Protein AF-A0A0F9SBA5-F1 (afdb_monomer)

Mean predicted aligned error: 17.55 Å

Structure (mmCIF, N/CA/C/O backbone):
data_AF-A0A0F9SBA5-F1
#
_entry.id   AF-A0A0F9SBA5-F1
#
loop_
_atom_site.group_PDB
_atom_site.id
_atom_site.type_symbol
_atom_site.label_atom_id
_atom_site.label_alt_id
_atom_site.label_comp_id
_atom_site.label_asym_id
_atom_site.label_entity_id
_atom_site.l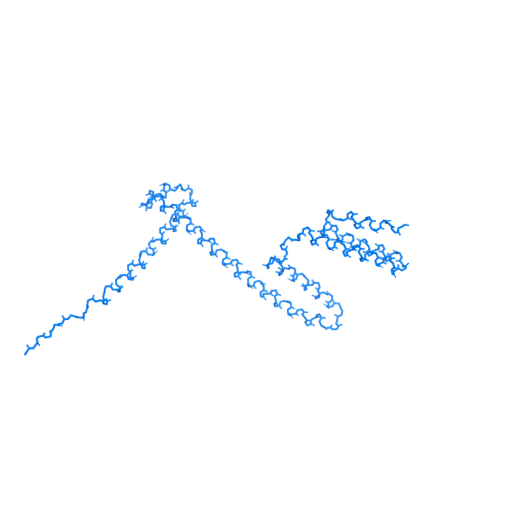abel_seq_id
_atom_site.pdbx_PDB_ins_code
_atom_site.Cartn_x
_atom_site.Cartn_y
_atom_site.Cartn_z
_atom_site.occupancy
_atom_site.B_iso_or_equiv
_atom_site.auth_seq_id
_atom_site.auth_comp_id
_atom_site.auth_asym_id
_atom_site.auth_atom_id
_atom_site.pdbx_PDB_model_num
ATOM 1 N N . MET A 1 1 ? -24.073 -20.685 -77.644 1.00 42.47 1 MET A N 1
ATOM 2 C CA . MET A 1 1 ? -23.053 -21.481 -76.917 1.00 42.47 1 MET A CA 1
ATOM 3 C C . MET A 1 1 ? -22.114 -20.552 -76.136 1.00 42.47 1 MET A C 1
ATOM 5 O O . MET A 1 1 ? -21.242 -19.968 -76.769 1.00 42.47 1 MET A O 1
ATOM 9 N N . PRO A 1 2 ? -22.245 -20.365 -74.806 1.00 49.19 2 PRO A N 1
ATOM 10 C CA . PRO A 1 2 ? -21.256 -19.617 -74.027 1.00 49.19 2 PRO A CA 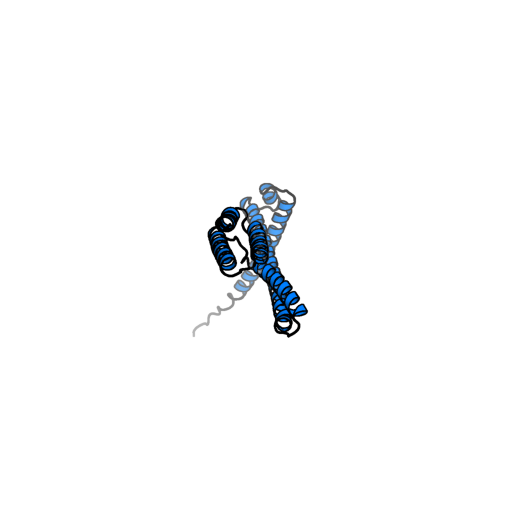1
ATOM 11 C C . PRO A 1 2 ? -20.373 -20.539 -73.161 1.00 49.19 2 PRO A C 1
ATOM 13 O O . PRO A 1 2 ? -20.858 -21.366 -72.390 1.00 49.19 2 PRO A O 1
ATOM 16 N N . ARG A 1 3 ? -19.046 -20.375 -73.272 1.00 48.69 3 ARG A N 1
ATOM 17 C CA . ARG A 1 3 ? -18.018 -21.050 -72.455 1.00 48.69 3 ARG A CA 1
ATOM 18 C C . ARG A 1 3 ? -17.988 -20.477 -71.025 1.00 48.69 3 ARG A C 1
ATOM 20 O O . ARG A 1 3 ? -17.661 -19.307 -70.836 1.00 48.69 3 ARG A O 1
ATOM 27 N N . LYS A 1 4 ? -18.249 -21.307 -70.004 1.00 48.09 4 LYS A N 1
ATOM 28 C CA . LYS A 1 4 ? -18.071 -20.963 -68.576 1.00 48.09 4 LYS A CA 1
ATOM 29 C C . LYS A 1 4 ? -16.579 -20.848 -68.216 1.00 48.09 4 LYS A C 1
ATOM 31 O O . LYS A 1 4 ? -15.832 -21.819 -68.325 1.00 48.09 4 LYS A O 1
ATOM 36 N N . LYS A 1 5 ? -16.146 -19.679 -67.728 1.00 52.19 5 LYS A N 1
ATOM 37 C CA . LYS A 1 5 ? -14.809 -19.452 -67.145 1.00 52.19 5 LYS A CA 1
ATOM 38 C C . LYS A 1 5 ? -14.769 -19.941 -65.686 1.00 52.19 5 LYS A C 1
ATOM 40 O O . LYS A 1 5 ? -15.445 -19.386 -64.826 1.00 52.19 5 LYS A O 1
ATOM 45 N N . LYS A 1 6 ? -13.927 -20.940 -65.386 1.00 53.59 6 LYS A N 1
ATOM 46 C CA . LYS A 1 6 ? -13.517 -21.316 -64.017 1.00 53.59 6 LYS A CA 1
ATOM 47 C C . LYS A 1 6 ? -12.554 -20.258 -63.453 1.00 53.59 6 LYS A C 1
ATOM 49 O O . LYS A 1 6 ? -11.387 -20.239 -63.832 1.00 53.59 6 LYS A O 1
ATOM 54 N N . LYS A 1 7 ? -12.994 -19.419 -62.510 1.00 53.50 7 LYS A N 1
ATOM 55 C CA . LYS A 1 7 ? -12.102 -18.634 -61.629 1.00 53.50 7 LYS A CA 1
ATOM 56 C C . LYS A 1 7 ? -12.722 -18.470 -60.237 1.00 53.50 7 LYS A C 1
ATOM 58 O O . LYS A 1 7 ? -13.371 -17.471 -59.980 1.00 53.50 7 LYS A O 1
ATOM 63 N N . ALA A 1 8 ? -12.494 -19.422 -59.330 1.00 56.12 8 ALA A N 1
ATOM 64 C CA . ALA A 1 8 ? -12.752 -19.231 -57.895 1.00 56.12 8 ALA A CA 1
ATOM 65 C C . ALA A 1 8 ? -12.034 -20.296 -57.041 1.00 56.12 8 ALA A C 1
ATOM 67 O O . ALA A 1 8 ? -12.642 -21.266 -56.603 1.00 56.12 8 ALA A O 1
ATOM 68 N N . LYS A 1 9 ? -10.716 -20.162 -56.819 1.00 53.38 9 LYS A N 1
ATOM 69 C CA . LYS A 1 9 ? -10.015 -20.940 -55.764 1.00 53.38 9 LYS A CA 1
ATOM 70 C C . LYS A 1 9 ? -8.710 -20.323 -55.228 1.00 53.38 9 LYS A C 1
ATOM 72 O O . LYS A 1 9 ? -7.996 -20.980 -54.483 1.00 53.38 9 LYS A O 1
ATOM 77 N N . ARG A 1 10 ? -8.378 -19.066 -55.570 1.00 53.22 10 ARG A N 1
ATOM 78 C CA . ARG A 1 10 ? -7.075 -18.444 -55.223 1.00 53.22 10 ARG A CA 1
ATOM 79 C C . ARG A 1 10 ? -7.068 -17.575 -53.947 1.00 53.22 10 ARG A C 1
ATOM 81 O O . ARG A 1 10 ? -5.992 -17.185 -53.520 1.00 53.22 10 ARG A O 1
ATOM 88 N N . GLY A 1 11 ? -8.213 -17.308 -53.302 1.00 53.72 11 GLY A N 1
ATOM 89 C CA . GLY A 1 11 ? -8.303 -16.349 -52.178 1.00 53.72 11 GLY A CA 1
ATOM 90 C C . GLY A 1 11 ? -8.170 -16.907 -50.748 1.00 53.72 11 GLY A C 1
ATOM 91 O O . GLY A 1 11 ? -7.844 -16.162 -49.830 1.00 53.72 11 GLY A O 1
ATOM 92 N N . ARG A 1 12 ? -8.405 -18.209 -50.518 1.00 54.84 12 ARG A N 1
ATOM 93 C CA . ARG A 1 12 ? -8.427 -18.793 -49.154 1.00 54.84 12 ARG A CA 1
ATOM 94 C C . ARG A 1 12 ? -7.040 -19.233 -48.659 1.00 54.84 12 ARG A C 1
ATOM 96 O O . ARG A 1 12 ? -6.751 -19.145 -47.471 1.00 54.84 12 ARG A O 1
ATOM 103 N N . ALA A 1 13 ? -6.165 -19.655 -49.573 1.00 54.69 13 ALA A N 1
ATOM 104 C CA . ALA A 1 13 ? -4.812 -20.131 -49.260 1.00 54.69 13 ALA A CA 1
ATOM 105 C C . ALA A 1 13 ? -3.791 -19.003 -49.010 1.00 54.69 13 ALA A C 1
ATOM 107 O O . ALA A 1 13 ? -2.728 -19.251 -48.445 1.00 54.69 13 ALA A O 1
ATOM 108 N N . THR A 1 14 ? -4.077 -17.774 -49.446 1.00 56.91 14 THR A N 1
ATOM 109 C CA . THR A 1 14 ? -3.223 -16.597 -49.214 1.00 56.91 14 THR A CA 1
ATOM 110 C C . THR A 1 14 ? -3.473 -15.980 -47.836 1.00 56.91 14 THR A C 1
ATOM 112 O O . THR A 1 14 ? -2.515 -15.653 -47.145 1.00 56.91 14 THR A O 1
ATOM 115 N N . ARG A 1 15 ? -4.731 -15.932 -47.368 1.00 59.25 15 ARG A N 1
ATOM 116 C CA . ARG A 1 15 ? -5.072 -15.449 -46.012 1.00 59.25 15 ARG A CA 1
ATOM 117 C C . ARG A 1 15 ? -4.496 -16.326 -44.895 1.00 59.25 15 ARG A C 1
ATOM 119 O O . ARG A 1 15 ? -3.953 -15.798 -43.935 1.00 59.25 15 ARG A O 1
ATOM 126 N N . LYS A 1 16 ? -4.550 -17.657 -45.038 1.00 58.69 16 LYS A N 1
ATOM 127 C CA . LYS A 1 16 ? -4.031 -18.594 -44.020 1.00 58.69 16 LYS A CA 1
ATOM 128 C C . LYS A 1 16 ? -2.503 -18.495 -43.846 1.00 58.69 16 LYS A C 1
ATOM 130 O O . LYS A 1 16 ? -2.011 -18.644 -42.736 1.00 58.69 16 LYS A O 1
ATOM 135 N N . ARG A 1 17 ? -1.770 -18.178 -44.924 1.00 60.06 17 ARG A N 1
ATOM 136 C CA . ARG A 1 17 ? -0.311 -17.949 -44.900 1.00 60.06 17 ARG A CA 1
ATOM 137 C C . ARG A 1 17 ? 0.084 -16.634 -44.219 1.00 60.06 17 ARG A C 1
ATOM 139 O O . ARG A 1 17 ? 1.061 -16.613 -43.487 1.00 60.06 17 ARG A O 1
ATOM 146 N N . GLY A 1 18 ? -0.692 -15.563 -44.405 1.00 61.62 18 GLY A N 1
ATOM 147 C CA . GLY A 1 18 ? -0.420 -14.275 -43.753 1.00 61.62 18 GLY A CA 1
ATOM 148 C C . GLY A 1 18 ? -0.555 -14.310 -42.225 1.00 61.62 18 GLY A C 1
ATOM 149 O O . GLY A 1 18 ? 0.183 -13.619 -41.539 1.00 61.62 18 GLY A O 1
ATOM 150 N N . ILE A 1 19 ? -1.459 -15.138 -41.692 1.00 62.88 19 ILE A N 1
ATOM 151 C CA . ILE A 1 19 ? -1.671 -15.283 -40.241 1.00 62.88 19 ILE A CA 1
ATOM 152 C C . ILE A 1 19 ? -0.515 -16.058 -39.592 1.00 62.88 19 ILE A C 1
ATOM 154 O O . ILE A 1 19 ? 0.012 -15.625 -38.573 1.00 62.88 19 ILE A O 1
ATOM 158 N N . ALA A 1 20 ? -0.076 -17.159 -40.210 1.00 65.88 20 ALA A N 1
ATOM 159 C CA . ALA A 1 20 ? 1.043 -17.958 -39.705 1.00 65.88 20 ALA A CA 1
ATOM 160 C C . ALA A 1 20 ? 2.368 -17.172 -39.690 1.00 65.88 20 ALA A C 1
ATOM 162 O O . ALA A 1 20 ? 3.125 -17.264 -38.729 1.00 65.88 20 ALA A O 1
ATOM 163 N N . ASN A 1 21 ? 2.616 -16.344 -40.713 1.00 70.00 21 ASN A N 1
ATOM 164 C CA . ASN A 1 21 ? 3.817 -15.507 -40.762 1.00 70.00 21 ASN A CA 1
ATOM 165 C C . ASN A 1 21 ? 3.830 -14.407 -39.690 1.00 70.00 21 ASN A C 1
ATOM 167 O O . ASN A 1 21 ? 4.906 -14.047 -39.228 1.00 70.00 21 ASN A O 1
ATOM 171 N N . ARG A 1 22 ? 2.664 -13.883 -39.287 1.00 67.88 22 ARG A N 1
ATOM 172 C CA . ARG A 1 22 ? 2.572 -12.898 -38.196 1.00 67.88 22 ARG A CA 1
ATOM 173 C C . ARG A 1 22 ? 2.896 -13.532 -36.850 1.00 67.88 22 ARG A C 1
ATOM 175 O O . ARG A 1 22 ? 3.790 -13.053 -36.180 1.00 67.88 22 ARG A O 1
ATOM 182 N N . ALA A 1 23 ? 2.286 -14.673 -36.534 1.00 69.81 23 ALA A N 1
ATOM 183 C CA . ALA A 1 23 ? 2.562 -15.378 -35.281 1.00 69.81 23 ALA A CA 1
ATOM 184 C C . ALA A 1 23 ? 4.048 -15.764 -35.126 1.00 69.81 23 ALA A C 1
ATOM 186 O O . ALA A 1 23 ? 4.611 -15.635 -34.043 1.00 69.81 23 ALA A O 1
ATOM 187 N N . GLY A 1 24 ? 4.699 -16.196 -36.213 1.00 73.56 24 GLY A N 1
ATOM 188 C CA . GLY A 1 24 ? 6.141 -16.464 -36.205 1.00 73.56 24 GLY A CA 1
ATOM 189 C C . GLY A 1 24 ? 6.988 -15.200 -36.031 1.00 73.56 24 GLY A C 1
ATOM 190 O O . GLY A 1 24 ? 7.964 -15.214 -35.290 1.00 73.56 24 GLY A O 1
ATOM 191 N N . HIS A 1 25 ? 6.602 -14.096 -36.675 1.00 78.12 25 HIS A N 1
ATOM 192 C CA . HIS A 1 25 ? 7.260 -12.800 -36.503 1.00 78.12 25 HIS A CA 1
ATOM 193 C C . HIS A 1 25 ? 7.118 -12.275 -35.066 1.00 78.12 25 HIS A C 1
ATOM 195 O O . HIS A 1 25 ? 8.088 -11.790 -34.494 1.00 78.12 25 HIS A O 1
ATOM 201 N N . ASP A 1 26 ? 5.941 -12.424 -34.463 1.00 81.44 26 ASP A N 1
ATOM 202 C CA . ASP A 1 26 ? 5.658 -11.959 -33.106 1.00 81.44 26 ASP A CA 1
ATOM 203 C C . ASP A 1 26 ? 6.487 -12.735 -32.071 1.00 81.44 26 ASP A C 1
ATOM 205 O O . ASP A 1 26 ? 7.100 -12.126 -31.197 1.00 81.44 26 ASP A O 1
ATOM 209 N N . ALA A 1 27 ? 6.614 -14.058 -32.221 1.00 84.81 27 ALA A N 1
ATOM 210 C CA . ALA A 1 27 ? 7.462 -14.877 -31.351 1.00 84.81 27 ALA A CA 1
ATOM 211 C C . ALA A 1 27 ? 8.948 -14.470 -31.417 1.00 84.81 27 ALA A C 1
ATOM 213 O O . ALA A 1 27 ? 9.605 -14.361 -30.382 1.00 84.81 27 ALA A O 1
ATOM 214 N N . LEU A 1 28 ? 9.461 -14.177 -32.618 1.00 90.25 28 LEU A N 1
ATOM 215 C CA . LEU A 1 28 ? 10.841 -13.713 -32.806 1.00 90.25 28 LEU A CA 1
ATOM 216 C C . LEU A 1 28 ? 11.081 -12.338 -32.171 1.00 90.25 28 LEU A C 1
ATOM 218 O O . LEU A 1 28 ? 12.147 -12.091 -31.608 1.00 90.25 28 LEU A O 1
ATOM 222 N N . VAL A 1 29 ? 10.096 -11.438 -32.237 1.00 91.06 29 VAL A N 1
ATOM 223 C CA . VAL A 1 29 ? 10.178 -10.125 -31.582 1.00 91.06 29 VAL A CA 1
ATOM 224 C C . VAL A 1 29 ? 10.210 -10.277 -30.061 1.00 91.06 29 VAL A C 1
ATOM 226 O O . VAL A 1 29 ? 11.032 -9.634 -29.410 1.00 91.06 29 VAL A O 1
ATOM 229 N N . VAL A 1 30 ? 9.373 -11.150 -29.494 1.00 90.50 30 VAL A N 1
ATOM 230 C CA . VAL A 1 30 ? 9.342 -11.433 -28.048 1.00 90.50 30 VAL A CA 1
ATOM 231 C C . VAL A 1 30 ? 10.679 -12.006 -27.568 1.00 90.50 30 VAL A C 1
ATOM 233 O O . VAL A 1 30 ? 11.251 -11.526 -26.587 1.00 90.50 30 VAL A O 1
ATOM 236 N N . GLU A 1 31 ? 11.229 -12.987 -28.284 1.00 93.12 31 GLU A N 1
ATOM 237 C CA . GLU A 1 31 ? 12.522 -13.585 -27.942 1.00 93.12 31 GLU A CA 1
ATOM 238 C C . GLU A 1 31 ? 13.658 -12.553 -28.008 1.00 93.12 31 GLU A C 1
ATOM 240 O O . GLU A 1 31 ? 14.475 -12.455 -27.082 1.00 93.12 31 GLU A O 1
ATOM 245 N N . ARG A 1 32 ? 13.670 -11.713 -29.050 1.00 95.81 32 ARG A N 1
ATOM 246 C CA . ARG A 1 32 ? 14.657 -10.638 -29.205 1.00 95.81 32 ARG A CA 1
ATOM 247 C C . ARG A 1 32 ? 14.585 -9.624 -28.065 1.00 95.81 32 ARG A C 1
ATOM 249 O O . ARG A 1 32 ? 15.617 -9.299 -27.481 1.00 95.81 32 ARG A O 1
ATOM 256 N N . ARG A 1 33 ? 13.380 -9.180 -27.704 1.00 94.94 33 ARG A N 1
ATOM 257 C CA . ARG A 1 33 ? 13.121 -8.282 -26.568 1.00 94.94 33 ARG A CA 1
ATOM 258 C C . ARG A 1 33 ? 13.635 -8.857 -25.250 1.00 94.94 33 ARG A C 1
ATOM 260 O O . ARG A 1 33 ? 14.397 -8.198 -24.541 1.00 94.94 33 ARG A O 1
ATOM 267 N N . SER A 1 34 ? 13.335 -10.130 -24.986 1.00 92.75 34 SER A N 1
ATOM 268 C CA . SER A 1 34 ? 13.826 -10.830 -23.792 1.00 92.75 34 SER A CA 1
ATOM 269 C C . SER A 1 34 ? 15.361 -10.893 -23.730 1.00 92.75 34 SER A C 1
ATOM 271 O O . SER A 1 34 ? 15.965 -10.766 -22.661 1.00 92.75 34 SER A O 1
ATOM 273 N N . SER A 1 35 ? 16.009 -11.041 -24.888 1.00 94.75 35 SER A N 1
ATOM 274 C CA . SER A 1 35 ? 17.466 -11.094 -25.016 1.00 94.75 35 SER A CA 1
ATOM 275 C C . SER A 1 35 ? 18.092 -9.711 -24.818 1.00 94.75 35 SER A C 1
ATOM 277 O O . SER A 1 35 ? 19.074 -9.580 -24.084 1.00 94.75 35 SER A O 1
ATOM 279 N N . ALA A 1 36 ? 17.479 -8.665 -25.380 1.00 95.44 36 ALA A N 1
ATOM 280 C CA . ALA A 1 36 ? 17.891 -7.276 -25.193 1.00 95.44 36 ALA A CA 1
ATOM 281 C C . ALA A 1 36 ? 17.823 -6.858 -23.716 1.00 95.44 36 ALA A C 1
ATOM 283 O O . ALA A 1 36 ? 18.783 -6.291 -23.186 1.00 95.44 36 ALA A O 1
ATOM 284 N N . LEU A 1 37 ? 16.730 -7.202 -23.024 1.00 94.12 37 LEU A N 1
ATOM 285 C CA . LEU A 1 37 ? 16.579 -6.944 -21.592 1.00 94.12 37 LEU A CA 1
ATOM 286 C C . LEU A 1 37 ? 17.654 -7.672 -20.768 1.00 94.12 37 LEU A C 1
ATOM 288 O O . LEU A 1 37 ? 18.271 -7.069 -19.891 1.00 94.12 37 LEU A O 1
ATOM 292 N N . ARG A 1 38 ? 17.938 -8.943 -21.073 1.00 94.06 38 ARG A N 1
ATOM 293 C CA . ARG A 1 38 ? 18.955 -9.736 -20.361 1.00 94.06 38 ARG A CA 1
ATOM 294 C C . ARG A 1 38 ? 20.358 -9.150 -20.502 1.00 94.06 38 ARG A C 1
ATOM 296 O O . ARG A 1 38 ? 21.072 -9.025 -19.509 1.00 94.06 38 ARG A O 1
ATOM 303 N N . LEU A 1 39 ? 20.732 -8.740 -21.713 1.00 91.50 39 LEU A N 1
ATOM 304 C CA . LEU A 1 39 ? 22.003 -8.056 -21.964 1.00 91.50 39 LEU A CA 1
ATOM 305 C C . LEU A 1 39 ? 22.074 -6.725 -21.207 1.00 91.50 39 LEU A C 1
ATOM 307 O O . LEU A 1 39 ? 23.121 -6.381 -20.656 1.00 91.50 39 LEU A O 1
ATOM 311 N N . ARG A 1 40 ? 20.955 -5.992 -21.129 1.00 94.44 40 ARG A N 1
ATOM 312 C CA . ARG A 1 40 ? 20.886 -4.743 -20.367 1.00 94.44 40 ARG A CA 1
ATOM 313 C C . ARG A 1 40 ? 21.096 -4.968 -18.870 1.00 94.44 40 ARG A C 1
ATOM 315 O O . ARG A 1 40 ? 21.864 -4.220 -18.268 1.00 94.44 40 ARG A O 1
ATOM 322 N N . ILE A 1 41 ? 20.467 -5.994 -18.294 1.00 83.81 41 ILE A N 1
ATOM 323 C CA . ILE A 1 41 ? 20.659 -6.407 -16.893 1.00 83.81 41 ILE A CA 1
ATOM 324 C C . ILE A 1 41 ? 22.125 -6.787 -16.638 1.00 83.81 41 ILE A C 1
ATOM 326 O O . ILE A 1 41 ? 22.691 -6.401 -15.621 1.00 83.81 41 ILE A O 1
ATOM 330 N N . GLY A 1 42 ? 22.767 -7.463 -17.595 1.00 78.56 42 GLY A N 1
ATOM 331 C CA . GLY A 1 42 ? 24.194 -7.802 -17.556 1.00 78.56 42 GLY A CA 1
ATOM 332 C C . GLY A 1 42 ? 25.159 -6.621 -17.741 1.00 78.56 42 GLY A C 1
ATOM 333 O O . GLY A 1 42 ? 26.368 -6.830 -17.777 1.00 78.56 42 GLY A O 1
ATOM 334 N N . GLY A 1 43 ? 24.659 -5.385 -17.870 1.00 81.31 43 GLY A N 1
ATOM 335 C CA . GLY A 1 43 ? 25.477 -4.171 -17.950 1.00 81.31 43 GLY A CA 1
ATOM 336 C C . GLY A 1 43 ? 25.837 -3.706 -19.366 1.00 81.31 43 GLY A C 1
ATOM 337 O O . GLY A 1 43 ? 26.559 -2.715 -19.511 1.00 81.31 43 GLY A O 1
ATOM 338 N N . ALA A 1 44 ? 25.325 -4.350 -20.419 1.00 87.25 44 ALA A N 1
ATOM 339 C CA . ALA A 1 44 ? 25.585 -3.922 -21.792 1.00 87.25 44 ALA A CA 1
ATOM 340 C C . ALA A 1 44 ? 24.994 -2.526 -22.088 1.00 87.25 44 ALA A C 1
ATOM 342 O O . ALA A 1 44 ? 23.915 -2.143 -21.612 1.00 87.25 44 ALA A O 1
ATOM 343 N N . ARG A 1 45 ? 25.701 -1.743 -22.911 1.00 87.19 45 ARG A N 1
ATOM 344 C CA . ARG A 1 45 ? 25.216 -0.468 -23.471 1.00 87.19 45 ARG A CA 1
ATOM 345 C C . ARG A 1 45 ? 24.358 -0.734 -24.713 1.00 87.19 45 ARG A C 1
ATOM 347 O O . ARG A 1 45 ? 24.632 -1.672 -25.450 1.00 87.19 45 ARG A O 1
ATOM 354 N N . TYR A 1 46 ? 23.400 0.142 -25.030 1.00 85.19 46 TYR A N 1
ATOM 355 C CA . TYR A 1 46 ? 22.483 -0.048 -26.171 1.00 85.19 46 TYR A CA 1
ATOM 356 C C . TYR A 1 46 ? 23.177 -0.305 -27.516 1.00 85.19 46 TYR A C 1
ATOM 358 O O . TYR A 1 46 ? 22.711 -1.132 -28.288 1.00 85.19 46 TYR A O 1
ATOM 366 N N . ARG A 1 47 ? 24.327 0.334 -27.783 1.00 93.75 47 ARG A N 1
ATOM 367 C CA . ARG A 1 47 ? 25.122 0.047 -28.994 1.00 93.75 47 ARG A CA 1
ATOM 368 C C . ARG A 1 47 ? 25.659 -1.383 -29.018 1.00 93.75 47 ARG A C 1
ATOM 370 O O . ARG A 1 47 ? 25.644 -1.999 -30.068 1.00 93.75 47 ARG A O 1
ATOM 377 N N . GLN A 1 48 ? 26.109 -1.903 -27.875 1.00 88.31 48 GLN A N 1
ATOM 378 C CA . GLN A 1 48 ? 26.590 -3.283 -27.766 1.00 88.31 48 GLN A CA 1
ATOM 379 C C . GLN A 1 48 ? 25.435 -4.268 -27.950 1.00 88.31 48 GLN A C 1
ATOM 381 O O . GLN A 1 48 ? 25.594 -5.248 -28.657 1.00 88.31 48 GLN A O 1
ATOM 386 N N . ILE A 1 49 ? 24.258 -3.961 -27.394 1.00 91.06 49 ILE A N 1
ATOM 387 C CA . ILE A 1 49 ? 23.036 -4.755 -27.588 1.00 91.06 49 ILE A CA 1
ATOM 388 C C . ILE A 1 49 ? 22.622 -4.770 -29.066 1.00 91.06 49 ILE A C 1
ATOM 390 O O . ILE A 1 49 ? 22.300 -5.823 -29.603 1.00 91.06 49 ILE A O 1
ATOM 394 N N . ALA A 1 50 ? 22.662 -3.616 -29.736 1.00 96.62 50 ALA A N 1
ATOM 395 C CA . ALA A 1 50 ? 22.340 -3.494 -31.155 1.00 96.62 50 ALA A CA 1
ATOM 396 C C . ALA A 1 50 ? 23.282 -4.331 -32.033 1.00 96.62 50 ALA A C 1
ATOM 398 O O . ALA A 1 50 ? 22.817 -5.043 -32.920 1.00 96.62 50 ALA A O 1
ATOM 399 N N . THR A 1 51 ? 24.588 -4.295 -31.744 1.00 97.38 51 THR A N 1
ATOM 400 C CA . THR A 1 51 ? 25.581 -5.142 -32.414 1.00 97.38 51 THR A CA 1
ATOM 401 C C . THR A 1 51 ? 25.330 -6.625 -32.143 1.00 97.38 51 THR A C 1
ATOM 403 O O . THR A 1 51 ? 25.292 -7.407 -33.087 1.00 97.38 51 THR A O 1
ATOM 406 N N . GLU A 1 52 ? 25.124 -7.006 -30.880 1.00 96.44 52 GLU A N 1
ATOM 407 C CA . GLU A 1 52 ? 24.943 -8.403 -30.458 1.00 96.44 52 GLU A CA 1
ATOM 408 C C . GLU A 1 52 ? 23.687 -9.037 -31.072 1.00 96.44 52 GLU A C 1
ATOM 410 O O . GLU A 1 52 ? 23.704 -10.187 -31.498 1.00 96.44 52 GLU A O 1
ATOM 415 N N . LEU A 1 53 ? 22.595 -8.274 -31.162 1.00 96.00 53 LEU A N 1
ATOM 416 C CA . LEU A 1 53 ? 21.314 -8.740 -31.702 1.00 96.00 53 LEU A CA 1
ATOM 417 C C . LEU A 1 53 ? 21.124 -8.414 -33.190 1.00 96.00 53 LEU A C 1
ATOM 419 O O . LEU A 1 53 ? 20.062 -8.700 -33.743 1.00 96.00 53 LEU A O 1
ATOM 423 N N . ASN A 1 54 ? 22.131 -7.817 -33.833 1.00 97.00 54 ASN A N 1
ATOM 424 C CA . ASN A 1 54 ? 22.107 -7.391 -35.232 1.00 97.00 54 ASN A CA 1
ATOM 425 C C . ASN A 1 54 ? 20.869 -6.540 -35.595 1.00 97.00 54 ASN A C 1
ATOM 427 O O . ASN A 1 54 ? 20.167 -6.795 -36.577 1.00 97.00 54 ASN A O 1
ATOM 431 N N . VAL A 1 55 ? 20.588 -5.522 -34.780 1.00 96.94 55 VAL A N 1
ATOM 432 C CA . VAL A 1 55 ? 19.493 -4.562 -34.986 1.00 96.94 55 VAL A CA 1
ATOM 433 C C . VAL A 1 55 ? 19.999 -3.126 -34.960 1.00 96.94 55 VAL A C 1
ATOM 435 O O . VAL A 1 55 ? 21.143 -2.847 -34.608 1.00 96.94 55 VAL A O 1
ATOM 438 N N . SER A 1 56 ? 19.137 -2.179 -35.333 1.00 97.31 56 SER A N 1
ATOM 439 C CA . SER A 1 56 ? 19.465 -0.763 -35.188 1.00 97.31 56 SER A CA 1
ATOM 440 C C . SER A 1 56 ? 19.564 -0.366 -33.709 1.00 97.31 56 SER A C 1
ATOM 442 O O . SER A 1 56 ? 18.930 -0.971 -32.841 1.00 97.31 56 SER A O 1
ATOM 444 N N . LEU A 1 57 ? 20.331 0.689 -33.420 1.00 95.44 57 LEU A N 1
ATOM 445 C CA . LEU A 1 57 ? 20.430 1.253 -32.069 1.00 95.44 57 LEU A CA 1
ATOM 446 C C . LEU A 1 57 ? 19.057 1.644 -31.504 1.00 95.44 57 LEU A C 1
ATOM 448 O O . LEU A 1 57 ? 18.789 1.419 -30.327 1.00 95.44 57 LEU A O 1
ATOM 452 N N . ASP A 1 58 ? 18.212 2.210 -32.359 1.00 96.88 58 ASP A N 1
ATOM 453 C CA . ASP A 1 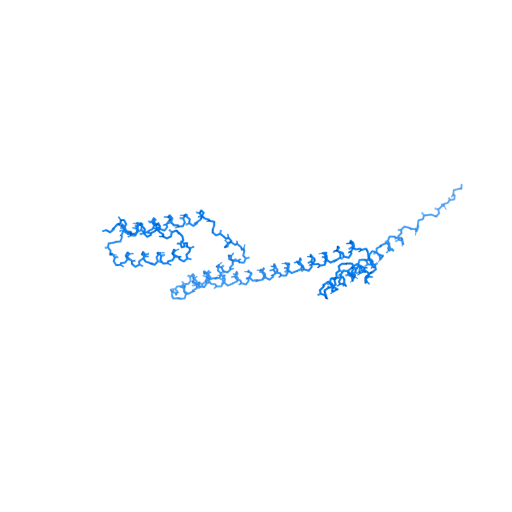58 ? 16.854 2.630 -32.027 1.00 96.88 58 ASP A CA 1
ATOM 454 C C . ASP A 1 58 ? 15.977 1.426 -31.650 1.00 96.88 58 ASP A C 1
ATOM 456 O O . ASP A 1 58 ? 15.353 1.397 -30.592 1.00 96.88 58 ASP A O 1
ATOM 460 N N . THR A 1 59 ? 16.046 0.353 -32.444 1.00 96.12 59 THR A N 1
ATOM 461 C CA . THR A 1 59 ? 15.354 -0.913 -32.160 1.00 96.12 59 THR A CA 1
ATOM 462 C C . THR A 1 59 ? 15.814 -1.535 -30.842 1.00 96.12 59 THR A C 1
ATOM 464 O O . THR A 1 59 ? 14.979 -1.954 -30.050 1.00 96.12 59 THR A O 1
ATOM 467 N N . ALA A 1 60 ? 17.123 -1.564 -30.570 1.00 93.50 60 ALA A N 1
ATOM 468 C CA . ALA A 1 60 ? 17.650 -2.089 -29.310 1.00 93.50 60 ALA A CA 1
ATOM 469 C C . ALA A 1 60 ? 17.188 -1.269 -28.094 1.00 93.50 60 ALA A C 1
ATOM 471 O O . ALA A 1 60 ? 16.961 -1.830 -27.022 1.00 93.50 60 ALA A O 1
ATOM 472 N N . TRP A 1 61 ? 17.055 0.052 -28.242 1.00 96.00 61 TRP A N 1
ATOM 473 C CA . TRP A 1 61 ? 16.511 0.911 -27.193 1.00 96.00 61 TRP A CA 1
ATOM 474 C C . TRP A 1 61 ? 15.031 0.604 -26.938 1.00 96.00 61 TRP A C 1
ATOM 476 O O . TRP A 1 61 ? 14.667 0.327 -25.795 1.00 96.00 61 TRP A O 1
ATOM 486 N N . HIS A 1 62 ? 14.210 0.579 -27.993 1.00 96.44 62 HIS A N 1
ATOM 487 C CA . HIS A 1 62 ? 12.781 0.273 -27.900 1.00 96.44 62 HIS A CA 1
ATOM 488 C C . HIS A 1 62 ? 12.519 -1.117 -27.319 1.00 96.44 62 HIS A C 1
ATOM 490 O O . HIS A 1 62 ? 11.725 -1.244 -26.395 1.00 96.44 62 HIS A O 1
ATOM 496 N N . ASP A 1 63 ? 13.242 -2.143 -27.770 1.00 95.19 63 ASP A N 1
ATOM 497 C CA . ASP A 1 63 ? 13.078 -3.507 -27.265 1.00 95.19 63 ASP A CA 1
ATOM 498 C C . ASP A 1 63 ? 13.327 -3.596 -25.746 1.00 95.19 63 ASP A C 1
ATOM 500 O O . ASP A 1 63 ? 12.614 -4.309 -25.037 1.00 95.19 63 ASP A O 1
ATOM 504 N N . VAL A 1 64 ? 14.306 -2.847 -25.224 1.00 91.81 64 VAL A N 1
ATOM 505 C CA . VAL A 1 64 ? 14.566 -2.769 -23.778 1.00 91.81 64 VAL A CA 1
ATOM 506 C C . VAL A 1 64 ? 13.464 -1.995 -23.055 1.00 91.81 64 VAL A C 1
ATOM 508 O O . VAL A 1 64 ? 12.993 -2.464 -22.021 1.00 91.81 64 VAL A O 1
ATOM 511 N N . GLN A 1 65 ? 13.058 -0.827 -23.564 1.00 92.81 65 GLN A N 1
ATOM 512 C CA . GLN A 1 65 ? 12.014 -0.014 -22.927 1.00 92.81 65 GLN A CA 1
ATOM 513 C C . GLN A 1 65 ? 10.673 -0.747 -22.879 1.00 92.81 65 GLN A C 1
ATOM 515 O O . GLN A 1 65 ? 10.046 -0.786 -21.824 1.00 92.81 65 GLN A O 1
ATOM 520 N N . ASP A 1 66 ? 10.282 -1.385 -23.980 1.00 92.75 66 ASP A N 1
ATOM 521 C CA . ASP A 1 66 ? 9.049 -2.161 -24.078 1.00 92.75 66 ASP A CA 1
ATOM 522 C C . ASP A 1 66 ? 9.065 -3.333 -23.088 1.00 92.75 66 ASP A C 1
ATOM 524 O O . ASP A 1 66 ? 8.091 -3.545 -22.374 1.00 92.75 66 ASP A O 1
ATOM 528 N N . SER A 1 67 ? 10.194 -4.044 -22.969 1.00 89.62 67 SER A N 1
ATOM 529 C CA . SER A 1 67 ? 10.326 -5.159 -22.018 1.00 89.62 67 SER A CA 1
ATOM 530 C C . SER A 1 67 ? 10.265 -4.701 -20.556 1.00 89.62 67 SER A C 1
ATOM 532 O O . SER A 1 67 ? 9.697 -5.391 -19.709 1.00 89.62 67 SER A O 1
ATOM 534 N N . ILE A 1 68 ? 10.849 -3.538 -20.237 1.00 84.38 68 ILE A N 1
ATOM 535 C CA . ILE A 1 68 ? 10.751 -2.931 -18.900 1.00 84.38 68 ILE A CA 1
ATOM 536 C C . ILE A 1 68 ? 9.302 -2.523 -18.619 1.00 84.38 68 ILE A C 1
ATOM 538 O O . ILE A 1 68 ? 8.785 -2.822 -17.545 1.00 84.38 68 ILE A O 1
ATOM 542 N N . ALA A 1 69 ? 8.642 -1.865 -19.573 1.00 84.62 69 ALA A N 1
ATOM 543 C CA . ALA A 1 69 ? 7.254 -1.443 -19.442 1.00 84.62 69 ALA A CA 1
ATOM 544 C C . ALA A 1 69 ? 6.313 -2.640 -19.246 1.00 84.62 69 ALA A C 1
ATOM 546 O O . ALA A 1 69 ? 5.476 -2.605 -18.351 1.00 84.62 69 ALA A O 1
ATOM 547 N N . GLU A 1 70 ? 6.494 -3.714 -20.014 1.00 87.00 70 GLU A N 1
ATOM 548 C CA . GLU A 1 70 ? 5.738 -4.962 -19.883 1.00 87.00 70 GLU A CA 1
ATOM 549 C C . GLU A 1 70 ? 5.974 -5.625 -18.519 1.00 87.00 70 GLU A C 1
ATOM 551 O O . GLU A 1 70 ? 5.022 -5.976 -17.827 1.00 87.00 70 GLU A O 1
ATOM 556 N N . THR A 1 71 ? 7.231 -5.707 -18.068 1.00 80.88 71 THR A N 1
ATOM 557 C CA . THR A 1 71 ? 7.563 -6.249 -16.737 1.00 80.88 71 THR A CA 1
ATOM 558 C C . THR A 1 71 ? 6.928 -5.422 -15.616 1.00 80.88 71 THR A C 1
ATOM 560 O O . THR A 1 71 ? 6.403 -5.975 -14.646 1.00 80.88 71 THR A O 1
ATOM 563 N N . ASN A 1 72 ? 6.946 -4.095 -15.743 1.00 75.19 72 ASN A N 1
ATOM 564 C CA . ASN A 1 72 ? 6.321 -3.187 -14.787 1.00 75.19 72 ASN A CA 1
ATOM 565 C C . ASN A 1 72 ? 4.794 -3.311 -14.802 1.00 75.19 72 ASN A C 1
ATOM 567 O O . ASN A 1 72 ? 4.182 -3.289 -13.736 1.00 75.19 72 ASN A O 1
ATOM 571 N N . ALA A 1 73 ? 4.184 -3.462 -15.979 1.00 74.62 73 ALA A N 1
ATOM 572 C CA . ALA A 1 73 ? 2.747 -3.671 -16.120 1.00 74.62 73 ALA A CA 1
ATOM 573 C C . ALA A 1 73 ? 2.317 -4.977 -15.438 1.00 74.62 73 ALA A C 1
ATOM 575 O O . ALA A 1 73 ? 1.450 -4.934 -14.572 1.00 74.62 73 ALA A O 1
ATOM 576 N N . LEU A 1 74 ? 3.006 -6.091 -15.714 1.00 73.69 74 LEU A N 1
ATOM 577 C CA . LEU A 1 74 ? 2.765 -7.379 -15.049 1.00 73.69 74 LEU A CA 1
ATOM 578 C C . LEU A 1 74 ? 2.956 -7.283 -13.530 1.00 73.69 74 LEU A C 1
ATOM 580 O O . LEU A 1 74 ? 2.162 -7.801 -12.754 1.00 73.69 74 LEU A O 1
ATOM 584 N N . SER A 1 75 ? 3.995 -6.574 -13.080 1.00 69.56 75 SER A N 1
ATOM 585 C CA . SER A 1 75 ? 4.231 -6.344 -11.649 1.00 69.56 75 SER A CA 1
ATOM 586 C C . SER A 1 75 ? 3.117 -5.510 -11.003 1.00 69.56 75 SER A C 1
ATOM 588 O O . SER A 1 75 ? 2.783 -5.730 -9.841 1.00 69.56 75 SER A O 1
ATOM 590 N N . THR A 1 76 ? 2.540 -4.563 -11.747 1.00 73.75 76 THR A N 1
ATOM 591 C CA . THR A 1 76 ? 1.429 -3.716 -11.291 1.00 73.75 76 THR A CA 1
ATOM 592 C C . THR A 1 76 ? 0.132 -4.516 -11.219 1.00 73.75 76 THR A C 1
ATOM 594 O O . THR A 1 76 ? -0.543 -4.458 -10.197 1.00 73.75 76 THR A O 1
ATOM 597 N N . GLU A 1 77 ? -0.165 -5.324 -12.238 1.00 72.25 77 GLU A N 1
ATOM 598 C CA . GLU A 1 77 ? -1.304 -6.249 -12.267 1.00 72.25 77 GLU A CA 1
ATOM 599 C C . GLU A 1 77 ? -1.234 -7.243 -11.100 1.00 72.25 77 GLU A C 1
ATOM 601 O O . GLU A 1 77 ? -2.163 -7.317 -10.301 1.00 72.25 77 GLU A O 1
ATOM 606 N N . HIS A 1 78 ? -0.092 -7.907 -10.887 1.00 67.75 78 HIS A N 1
ATOM 607 C CA . HIS A 1 78 ? 0.091 -8.796 -9.734 1.00 67.75 78 HIS A CA 1
ATOM 608 C C . HIS A 1 78 ? -0.076 -8.067 -8.389 1.00 67.75 78 HIS A C 1
ATOM 610 O O . HIS A 1 78 ? -0.599 -8.631 -7.425 1.00 67.75 78 HIS A O 1
ATOM 616 N N . ALA A 1 79 ? 0.367 -6.809 -8.293 1.00 69.06 79 ALA A N 1
ATOM 617 C CA . ALA A 1 79 ? 0.170 -6.001 -7.093 1.00 69.06 79 ALA A CA 1
ATOM 618 C C . ALA A 1 79 ? -1.309 -5.628 -6.880 1.00 69.06 79 ALA A C 1
ATOM 620 O O . ALA A 1 79 ? -1.767 -5.569 -5.736 1.00 69.06 79 ALA A O 1
ATOM 621 N N . GLU A 1 80 ? -2.060 -5.390 -7.954 1.00 77.50 80 GLU A N 1
ATOM 622 C CA . GLU A 1 80 ? -3.504 -5.147 -7.929 1.00 77.50 80 GLU A CA 1
ATOM 623 C C . GLU A 1 80 ? -4.293 -6.401 -7.551 1.00 77.50 80 GLU A C 1
ATOM 625 O O . GLU A 1 80 ? -5.159 -6.327 -6.679 1.00 77.50 80 GLU A O 1
ATOM 630 N N . GLU A 1 81 ? -3.948 -7.559 -8.111 1.00 71.25 81 GLU A N 1
ATOM 631 C CA . GLU A 1 81 ? -4.526 -8.853 -7.741 1.00 71.25 81 GLU A CA 1
ATOM 632 C C . GLU A 1 81 ? -4.283 -9.167 -6.262 1.00 71.25 81 GLU A C 1
ATOM 634 O O . GLU A 1 81 ? -5.214 -9.505 -5.526 1.00 71.25 81 GLU A O 1
ATOM 639 N N . LEU A 1 82 ? -3.049 -8.977 -5.781 1.00 69.69 82 LEU A N 1
ATOM 640 C CA . LEU A 1 82 ? -2.717 -9.170 -4.371 1.00 69.69 82 LEU A CA 1
ATOM 641 C C . LEU A 1 82 ? -3.501 -8.206 -3.470 1.00 69.69 82 LEU A C 1
ATOM 643 O O . LEU A 1 82 ? -3.986 -8.604 -2.408 1.00 69.69 82 LEU A O 1
ATOM 647 N N . ARG A 1 83 ? -3.660 -6.945 -3.895 1.00 78.81 83 ARG A N 1
ATOM 648 C CA . ARG A 1 83 ? -4.485 -5.952 -3.192 1.00 78.81 83 ARG A CA 1
ATOM 649 C C . ARG A 1 83 ? -5.948 -6.393 -3.142 1.00 78.81 83 ARG A C 1
ATOM 651 O O . ARG A 1 83 ? -6.563 -6.261 -2.087 1.00 78.81 83 ARG A O 1
ATOM 658 N N . ALA A 1 84 ? -6.493 -6.930 -4.231 1.00 74.81 84 ALA A N 1
ATOM 659 C CA . ALA A 1 84 ? -7.870 -7.414 -4.297 1.00 74.81 84 ALA A CA 1
ATOM 660 C C . ALA A 1 84 ? -8.106 -8.612 -3.363 1.00 74.81 84 ALA A C 1
ATOM 662 O O . ALA A 1 84 ? -9.047 -8.591 -2.569 1.00 74.81 84 ALA A O 1
ATOM 663 N N . VAL A 1 85 ? -7.215 -9.610 -3.384 1.00 78.38 85 VAL A N 1
ATOM 664 C CA . VAL A 1 85 ? -7.275 -10.777 -2.482 1.00 78.38 85 VAL A CA 1
ATOM 665 C C . VAL A 1 85 ? -7.202 -10.344 -1.018 1.00 78.38 85 VAL A C 1
ATOM 667 O O . VAL A 1 85 ? -7.959 -10.827 -0.171 1.00 78.38 85 VAL A O 1
ATOM 670 N N . GLU A 1 86 ? -6.308 -9.407 -0.703 1.00 83.25 86 GLU A N 1
ATOM 671 C CA . GLU A 1 86 ? -6.167 -8.893 0.655 1.00 83.25 86 GLU A CA 1
ATOM 672 C C . GLU A 1 86 ? -7.404 -8.101 1.101 1.00 83.25 86 GLU A C 1
ATOM 674 O O . GLU A 1 86 ? -7.861 -8.271 2.232 1.00 83.25 86 GLU A O 1
ATOM 679 N N . LEU A 1 87 ? -7.993 -7.282 0.225 1.00 86.38 87 LEU A N 1
ATOM 680 C CA . LEU A 1 87 ? -9.242 -6.573 0.513 1.00 86.38 87 LEU A CA 1
ATOM 681 C C . LEU A 1 87 ? -10.393 -7.545 0.789 1.00 86.38 87 LEU A C 1
ATOM 683 O O . LEU A 1 87 ? -11.090 -7.380 1.791 1.00 86.38 87 LEU A O 1
ATOM 687 N N . GLU A 1 88 ? -10.541 -8.599 -0.017 1.00 80.88 88 GLU A N 1
ATOM 688 C CA . GLU A 1 88 ? -11.569 -9.623 0.198 1.00 80.88 88 GLU A CA 1
ATOM 689 C C . GLU A 1 88 ? -11.389 -10.332 1.552 1.00 80.88 88 GLU A C 1
ATOM 691 O O . GLU A 1 88 ? -12.355 -10.585 2.283 1.00 80.88 88 GLU A O 1
ATOM 696 N N . ARG A 1 89 ? -10.136 -10.621 1.930 1.00 84.31 89 ARG A N 1
ATOM 697 C CA . ARG A 1 89 ? -9.805 -11.206 3.234 1.00 84.31 89 ARG A CA 1
ATOM 698 C C . ARG A 1 89 ? -10.222 -10.287 4.382 1.00 84.31 89 ARG A C 1
ATOM 700 O O . ARG A 1 89 ? -10.843 -10.753 5.338 1.00 84.31 89 ARG A O 1
ATOM 707 N N . LEU A 1 90 ? -9.919 -8.993 4.284 1.00 82.50 90 LEU A N 1
ATOM 708 C CA . LEU A 1 90 ? -10.283 -8.001 5.299 1.00 82.50 90 LEU A CA 1
ATOM 709 C C . LEU A 1 90 ? -11.808 -7.812 5.392 1.00 82.50 90 LEU A C 1
ATOM 711 O O . LEU A 1 90 ? -12.342 -7.733 6.498 1.00 82.50 90 LEU A O 1
ATOM 715 N N . ASP A 1 91 ? -12.525 -7.827 4.266 1.00 87.44 91 ASP A N 1
ATOM 716 C CA . ASP A 1 91 ? -13.996 -7.783 4.235 1.00 87.44 91 ASP A CA 1
ATOM 717 C C . ASP A 1 91 ? -14.623 -9.007 4.910 1.00 87.44 91 ASP A C 1
ATOM 719 O O . ASP A 1 91 ? -15.651 -8.912 5.587 1.00 87.44 91 ASP A O 1
ATOM 723 N N . ARG A 1 92 ? -14.005 -10.182 4.755 1.00 84.06 92 ARG A N 1
ATOM 724 C CA . ARG A 1 92 ? -14.429 -11.404 5.447 1.00 84.06 92 ARG A CA 1
ATOM 725 C C . ARG A 1 92 ? -14.249 -11.287 6.962 1.00 84.06 92 ARG A C 1
ATOM 727 O O . ARG A 1 92 ? -15.143 -11.693 7.700 1.00 84.06 92 ARG A O 1
ATOM 734 N N . TYR A 1 93 ? -13.145 -10.699 7.426 1.00 83.81 93 TYR A N 1
ATOM 735 C CA . TYR A 1 93 ? -12.930 -10.448 8.854 1.00 83.81 93 TYR A CA 1
ATOM 736 C C . TYR A 1 93 ? -13.946 -9.463 9.426 1.00 83.81 93 TYR A C 1
ATOM 738 O O . TYR A 1 93 ? -14.517 -9.739 10.477 1.00 83.81 93 TYR A O 1
ATOM 746 N N . LEU A 1 94 ? -14.227 -8.356 8.729 1.00 88.25 94 LEU A N 1
ATOM 747 C CA . LEU A 1 94 ? -15.232 -7.391 9.184 1.00 88.25 94 LEU A CA 1
ATOM 748 C C . LEU A 1 94 ? -16.614 -8.030 9.320 1.00 88.25 94 LEU A C 1
ATOM 750 O O . LEU A 1 94 ? -17.260 -7.836 10.346 1.00 88.25 94 LEU A O 1
ATOM 754 N N . ARG A 1 95 ? -17.035 -8.839 8.339 1.00 87.38 95 ARG A N 1
ATOM 755 C CA . ARG A 1 95 ? -18.294 -9.596 8.427 1.00 87.38 95 ARG A CA 1
ATOM 756 C C . ARG A 1 95 ? -18.324 -10.519 9.643 1.00 87.38 95 ARG A C 1
ATOM 758 O O . ARG A 1 95 ? -19.287 -10.485 10.393 1.00 87.38 95 ARG A O 1
ATOM 765 N N . GLY A 1 96 ? -17.255 -11.279 9.888 1.00 84.38 96 GLY A N 1
ATOM 766 C CA . GLY A 1 96 ? -17.179 -12.162 11.059 1.00 84.38 96 GLY A CA 1
ATOM 767 C C . GLY A 1 96 ? -17.205 -11.423 12.404 1.00 84.38 96 GLY A C 1
ATOM 768 O O . GLY A 1 96 ? -17.670 -11.969 13.400 1.00 84.38 96 GLY A O 1
ATOM 769 N N . LEU A 1 97 ? -16.732 -10.175 12.448 1.00 84.88 97 LEU A N 1
ATOM 770 C CA . LEU A 1 97 ? -16.756 -9.354 13.661 1.00 84.88 97 LEU A CA 1
ATOM 771 C C . LEU A 1 97 ? -18.137 -8.743 13.942 1.00 84.88 97 LEU A C 1
ATOM 773 O O . LEU A 1 97 ? -18.414 -8.434 15.099 1.00 84.88 97 LEU A O 1
ATOM 777 N N . GLN A 1 98 ? -19.006 -8.584 12.935 1.00 88.06 98 GLN A N 1
ATOM 778 C CA . GLN A 1 98 ? -20.324 -7.954 13.108 1.00 88.06 98 GLN A CA 1
ATOM 779 C C . GLN A 1 98 ? -21.182 -8.675 14.151 1.00 88.06 98 GLN A C 1
ATOM 781 O O . GLN A 1 98 ? -21.722 -8.019 15.042 1.00 88.06 98 GLN A O 1
ATOM 786 N N . ASP A 1 99 ? -21.235 -10.006 14.107 1.00 86.81 99 ASP A N 1
ATOM 787 C CA . ASP A 1 99 ? -22.032 -10.800 15.050 1.00 86.81 99 ASP A CA 1
ATOM 788 C C . ASP A 1 99 ? -21.529 -10.644 16.493 1.00 86.81 99 ASP A C 1
ATOM 790 O O . ASP A 1 99 ? -22.312 -10.514 17.437 1.00 86.81 99 ASP A O 1
ATOM 794 N N . VAL A 1 100 ? -20.206 -10.574 16.676 1.00 87.00 100 VAL A N 1
ATOM 795 C CA . VAL A 1 100 ? -19.584 -10.371 17.994 1.00 87.00 100 VAL A CA 1
ATOM 796 C C . VAL A 1 100 ? -19.871 -8.965 18.526 1.00 87.00 100 VAL A C 1
ATOM 798 O O . VAL A 1 100 ? -20.144 -8.794 19.715 1.00 87.00 100 VAL A O 1
ATOM 801 N N . ILE A 1 101 ? -19.849 -7.956 17.652 1.00 87.25 101 ILE A N 1
ATOM 802 C CA . ILE A 1 101 ? -20.150 -6.565 18.011 1.00 87.25 101 ILE A CA 1
ATOM 803 C C . ILE A 1 101 ? -21.638 -6.395 18.362 1.00 87.25 101 ILE A C 1
ATOM 805 O O . ILE A 1 101 ? -21.978 -5.657 19.292 1.00 87.25 101 ILE A O 1
ATOM 809 N N . ALA A 1 102 ? -22.530 -7.096 17.661 1.00 88.25 102 ALA A N 1
ATOM 810 C CA . ALA A 1 102 ? -23.968 -7.081 17.922 1.00 88.25 102 ALA A CA 1
ATOM 811 C C . ALA A 1 102 ? -24.363 -7.861 19.191 1.00 88.25 102 ALA A C 1
ATOM 813 O O . ALA A 1 102 ? -25.398 -7.570 19.790 1.00 88.25 102 ALA A O 1
ATOM 814 N N . GLY A 1 103 ? -23.533 -8.810 19.635 1.00 85.88 103 GLY A N 1
ATOM 815 C CA . GLY A 1 103 ? -23.791 -9.651 20.805 1.00 85.88 103 GLY A CA 1
ATOM 816 C C . GLY A 1 103 ? -23.912 -8.902 22.141 1.00 85.88 103 GLY A C 1
ATOM 817 O O . GLY A 1 103 ? -23.679 -7.698 22.254 1.00 85.88 103 GLY A O 1
ATOM 818 N N . THR A 1 104 ? -24.270 -9.628 23.201 1.00 85.44 104 THR A N 1
ATOM 819 C CA . THR A 1 104 ? -24.529 -9.063 24.542 1.00 85.44 104 THR A CA 1
ATOM 820 C C . THR A 1 104 ? -23.304 -9.037 25.460 1.00 85.44 104 THR A C 1
ATOM 822 O O . THR A 1 104 ? -23.316 -8.349 26.477 1.00 85.44 104 THR A O 1
ATOM 825 N N . ASN A 1 105 ? -22.226 -9.751 25.121 1.00 92.38 105 ASN A N 1
ATOM 826 C CA . ASN A 1 105 ? -21.013 -9.794 25.939 1.00 92.38 105 ASN A CA 1
ATOM 827 C C . ASN A 1 105 ? -20.157 -8.533 25.727 1.00 92.38 105 ASN A C 1
ATOM 829 O O . ASN A 1 105 ? -19.458 -8.404 24.720 1.00 92.38 105 ASN A O 1
ATOM 833 N N . SER A 1 106 ? -20.181 -7.624 26.703 1.00 82.38 106 SER A N 1
ATOM 834 C CA . SER A 1 106 ? -19.479 -6.336 26.641 1.00 82.38 106 SER A CA 1
ATOM 835 C C . SER A 1 106 ? -17.962 -6.465 26.463 1.00 82.38 106 SER A C 1
ATOM 837 O O . SER A 1 106 ? -17.371 -5.696 25.708 1.00 82.38 106 SER A O 1
ATOM 839 N N . THR A 1 107 ? -17.315 -7.449 27.095 1.00 86.38 107 THR A N 1
ATOM 840 C CA . THR A 1 107 ? -15.858 -7.644 26.988 1.00 86.38 107 THR A CA 1
ATOM 841 C C . THR A 1 107 ? -15.451 -8.116 25.592 1.00 86.38 107 THR A C 1
ATOM 843 O O . THR A 1 107 ? -14.502 -7.590 25.011 1.00 86.38 107 THR A O 1
ATOM 846 N N . LEU A 1 108 ? -16.184 -9.079 25.023 1.00 81.94 108 LEU A N 1
ATOM 847 C CA . LEU A 1 108 ? -15.934 -9.559 23.659 1.00 81.94 108 LEU A CA 1
ATOM 848 C C . LEU A 1 108 ? -16.248 -8.484 22.616 1.00 81.94 108 LEU A C 1
ATOM 850 O O . LEU A 1 108 ? -15.495 -8.330 21.656 1.00 81.94 108 LEU A O 1
ATOM 854 N N . LYS A 1 109 ? -17.305 -7.699 22.840 1.00 89.50 109 LYS A N 1
ATOM 855 C CA . LYS A 1 109 ? -17.687 -6.573 21.986 1.00 89.50 109 LYS A CA 1
ATOM 856 C C . LYS A 1 109 ? -16.587 -5.522 21.894 1.00 89.50 109 LYS A C 1
ATOM 858 O O . LYS A 1 109 ? -16.206 -5.151 20.789 1.00 89.50 109 LYS A O 1
ATOM 863 N N . LEU A 1 110 ? -16.049 -5.072 23.031 1.00 85.38 110 LEU A N 1
ATOM 864 C CA . LEU A 1 110 ? -14.976 -4.071 23.055 1.00 85.38 110 LEU A CA 1
ATOM 865 C C . LEU A 1 110 ? -13.754 -4.538 22.255 1.00 85.38 110 LEU A C 1
ATOM 867 O O . LEU A 1 110 ? -13.246 -3.798 21.414 1.00 85.38 110 LEU A O 1
ATOM 871 N N . ARG A 1 111 ? -13.341 -5.795 22.447 1.00 84.88 111 ARG A N 1
ATOM 872 C CA . ARG A 1 111 ? -12.217 -6.379 21.707 1.00 84.88 111 ARG A CA 1
ATOM 873 C C . ARG A 1 111 ? -12.513 -6.526 20.211 1.00 84.88 111 ARG A C 1
ATOM 875 O O . ARG A 1 111 ? -11.635 -6.291 19.388 1.00 84.88 111 ARG A O 1
ATOM 882 N N . ALA A 1 112 ? -13.743 -6.882 19.842 1.00 78.69 112 ALA A N 1
ATOM 883 C CA . ALA A 1 112 ? -14.151 -6.978 18.442 1.00 78.69 112 ALA A CA 1
ATOM 884 C C . ALA A 1 112 ? -14.166 -5.611 17.741 1.00 78.69 112 ALA A C 1
ATOM 886 O O . ALA A 1 112 ? -13.724 -5.517 16.598 1.00 78.69 112 ALA A O 1
ATOM 887 N N . ILE A 1 113 ? -14.605 -4.550 18.430 1.00 83.12 113 ILE A N 1
ATOM 888 C CA . ILE A 1 113 ? -14.556 -3.169 17.925 1.00 83.12 113 ILE A CA 1
ATOM 889 C C . ILE A 1 113 ? -13.106 -2.738 17.689 1.00 83.12 113 ILE A C 1
ATOM 891 O O . ILE A 1 113 ? -12.794 -2.216 16.621 1.00 83.12 113 ILE A O 1
ATOM 895 N N . GLU A 1 114 ? -12.207 -2.991 18.642 1.00 85.44 114 GLU A N 1
ATOM 896 C CA . GLU A 1 114 ? -10.783 -2.665 18.499 1.00 85.44 114 GLU A CA 1
ATOM 897 C C . GLU A 1 114 ? -10.166 -3.350 17.268 1.00 85.44 114 GLU A C 1
ATOM 899 O O . GLU A 1 114 ? -9.552 -2.696 16.420 1.00 85.44 114 GLU A O 1
ATOM 904 N N . ILE A 1 115 ? -10.408 -4.654 17.098 1.00 81.88 115 ILE A N 1
ATOM 905 C CA . ILE A 1 115 ? -9.940 -5.404 15.923 1.00 81.88 115 ILE A CA 1
ATOM 906 C C . ILE A 1 115 ? -10.567 -4.847 14.634 1.00 81.88 115 ILE A C 1
ATOM 908 O O . ILE A 1 115 ? -9.859 -4.663 13.643 1.00 81.88 115 ILE A O 1
ATOM 912 N N . ALA A 1 116 ? -11.867 -4.535 14.632 1.00 83.12 116 ALA A N 1
ATOM 913 C CA . ALA A 1 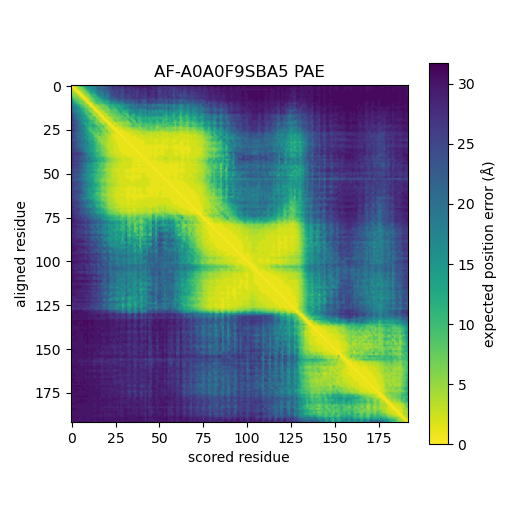116 ? -12.557 -3.978 13.468 1.00 83.12 116 ALA A CA 1
ATOM 914 C C . ALA A 1 116 ? -11.975 -2.621 13.041 1.00 83.12 116 ALA A C 1
ATOM 916 O O . ALA A 1 116 ? -11.835 -2.365 11.841 1.00 83.12 116 ALA A O 1
ATOM 917 N N . VAL A 1 117 ? -11.571 -1.778 13.996 1.00 90.19 117 VAL A N 1
ATOM 918 C CA . VAL A 1 117 ? -10.867 -0.516 13.723 1.00 90.19 117 VAL A CA 1
ATOM 919 C C . VAL A 1 117 ? -9.517 -0.782 13.053 1.00 90.19 117 VAL A C 1
ATOM 921 O O . VAL A 1 117 ? -9.210 -0.157 12.038 1.00 90.19 117 VAL A O 1
ATOM 924 N N . HIS A 1 118 ? -8.732 -1.748 13.538 1.00 83.62 118 HIS A N 1
ATOM 925 C CA . HIS A 1 118 ? -7.450 -2.106 12.916 1.00 83.62 118 HIS A CA 1
ATOM 926 C C . HIS A 1 118 ? -7.604 -2.664 11.496 1.00 83.62 118 HIS A C 1
ATOM 928 O O . HIS A 1 118 ? -6.858 -2.280 10.590 1.00 83.62 118 HIS A O 1
ATOM 934 N N . VAL A 1 119 ? -8.589 -3.540 11.281 1.00 79.62 119 VAL A N 1
ATOM 935 C CA . VAL A 1 119 ? -8.914 -4.085 9.955 1.00 79.62 119 VAL A CA 1
ATOM 936 C C . VAL A 1 119 ? -9.348 -2.962 9.009 1.00 79.62 119 VAL A C 1
ATOM 938 O O . VAL A 1 119 ? -8.858 -2.884 7.881 1.00 79.62 119 VAL A O 1
ATOM 941 N N . SER A 1 120 ? -10.195 -2.042 9.476 1.00 83.12 120 SER A N 1
ATOM 942 C CA . SER A 1 120 ? -10.657 -0.893 8.686 1.00 83.12 120 SER A CA 1
ATOM 943 C C . SER A 1 120 ? -9.514 0.055 8.323 1.00 83.12 120 SER A C 1
ATOM 945 O O . SER A 1 120 ? -9.416 0.470 7.170 1.00 83.12 120 SER A O 1
ATOM 947 N N . ALA A 1 121 ? -8.591 0.320 9.252 1.00 83.44 121 ALA A N 1
ATOM 948 C CA . ALA A 1 121 ? -7.392 1.111 8.983 1.00 83.44 121 ALA A CA 1
ATOM 949 C C . ALA A 1 121 ? -6.491 0.445 7.929 1.00 83.44 121 ALA A C 1
ATOM 951 O O . ALA A 1 121 ? -5.952 1.106 7.044 1.00 83.44 121 ALA A O 1
ATOM 952 N N . ARG A 1 122 ? -6.340 -0.887 7.962 1.00 84.19 122 ARG A N 1
ATOM 953 C CA . ARG A 1 122 ? -5.575 -1.598 6.927 1.00 84.19 122 ARG A CA 1
ATOM 954 C C . ARG A 1 122 ? -6.249 -1.512 5.553 1.00 84.19 122 ARG A C 1
ATOM 956 O O . ARG A 1 122 ? -5.541 -1.314 4.567 1.00 84.19 122 ARG A O 1
ATOM 963 N N . ARG A 1 123 ? -7.585 -1.605 5.484 1.00 88.69 123 ARG A N 1
ATOM 964 C CA . ARG A 1 123 ? -8.352 -1.399 4.238 1.00 88.69 123 ARG A CA 1
ATOM 965 C C . ARG A 1 123 ? -8.173 0.015 3.693 1.00 88.69 123 ARG A C 1
ATOM 967 O O . ARG A 1 123 ? -7.896 0.159 2.508 1.00 88.69 123 ARG A O 1
ATOM 974 N N . ALA A 1 124 ? -8.271 1.034 4.547 1.00 84.31 124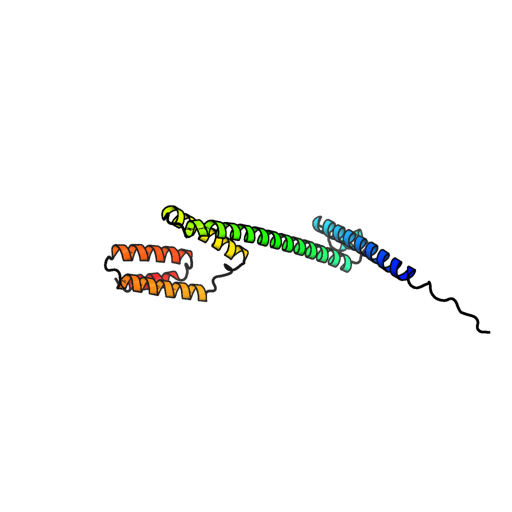 ALA A N 1
ATOM 975 C CA . ALA A 1 124 ? -8.078 2.430 4.155 1.00 84.31 124 ALA A CA 1
ATOM 976 C C . ALA A 1 124 ? -6.700 2.656 3.510 1.00 84.31 124 ALA A C 1
ATOM 978 O O . ALA A 1 124 ? -6.614 3.263 2.445 1.00 84.31 124 ALA A O 1
ATOM 979 N N . LYS A 1 125 ? -5.637 2.058 4.067 1.00 78.75 125 LYS A N 1
ATOM 980 C CA . LYS A 1 125 ? -4.289 2.085 3.469 1.00 78.75 125 LYS A CA 1
ATOM 981 C C . LYS A 1 125 ? -4.210 1.396 2.110 1.00 78.75 125 LYS A C 1
ATOM 983 O O . LYS A 1 125 ? -3.581 1.928 1.204 1.00 78.75 125 LYS A O 1
ATOM 988 N N . LEU A 1 126 ? -4.823 0.221 1.958 1.00 77.62 126 LEU A N 1
ATOM 989 C CA . LEU A 1 126 ? -4.801 -0.522 0.690 1.00 77.62 126 LEU A CA 1
ATOM 990 C C . LEU A 1 126 ? -5.601 0.174 -0.415 1.00 77.62 126 LEU A C 1
ATOM 992 O O . LEU A 1 126 ? -5.224 0.075 -1.577 1.00 77.62 126 LEU A O 1
ATOM 996 N N . LEU A 1 127 ? -6.668 0.886 -0.048 1.00 81.56 127 LEU A N 1
ATOM 997 C CA . LEU A 1 127 ? -7.493 1.686 -0.957 1.00 81.56 127 LEU A CA 1
ATOM 998 C C . LEU A 1 127 ? -6.926 3.090 -1.213 1.00 81.56 127 LEU A C 1
ATOM 1000 O O . LEU A 1 127 ? -7.473 3.821 -2.031 1.00 81.56 127 LEU A O 1
ATOM 1004 N N . GLY A 1 128 ? -5.865 3.488 -0.504 1.00 79.25 128 GLY A N 1
ATOM 1005 C CA . GLY A 1 128 ? -5.324 4.845 -0.583 1.00 79.25 128 GLY A CA 1
ATOM 1006 C C . GLY A 1 128 ? -6.232 5.918 0.031 1.00 79.25 128 GLY A C 1
ATOM 1007 O O . GLY A 1 128 ? -6.031 7.094 -0.234 1.00 79.25 128 GLY A O 1
ATOM 1008 N N . LEU A 1 129 ? -7.206 5.545 0.868 1.00 73.50 129 LEU A N 1
ATOM 1009 C CA . LEU A 1 129 ? -8.079 6.490 1.584 1.00 73.50 129 LEU A CA 1
ATOM 1010 C C . LEU A 1 129 ? -7.343 7.233 2.710 1.00 73.50 129 LEU A C 1
ATOM 1012 O O . LEU A 1 129 ? -7.773 8.303 3.121 1.00 73.50 129 LEU A O 1
ATOM 1016 N N . ASP A 1 130 ? -6.213 6.687 3.165 1.00 68.69 130 ASP A N 1
ATOM 1017 C CA . ASP A 1 130 ? -5.290 7.345 4.100 1.00 68.69 130 ASP A CA 1
ATOM 1018 C C . ASP A 1 130 ? -4.283 8.278 3.383 1.00 68.69 130 ASP A C 1
ATOM 1020 O O . ASP A 1 130 ? -3.332 8.764 4.003 1.00 68.69 130 ASP A O 1
ATOM 1024 N N . ALA A 1 131 ? -4.431 8.510 2.070 1.00 54.56 131 ALA A N 1
ATOM 1025 C CA . ALA A 1 131 ? -3.537 9.382 1.312 1.00 54.56 131 ALA A CA 1
ATOM 1026 C C . ALA A 1 131 ? -3.696 10.840 1.764 1.00 54.56 131 ALA A C 1
ATOM 1028 O O . ALA A 1 131 ? -4.676 11.490 1.426 1.00 54.56 131 ALA A O 1
ATOM 1029 N N . GLN A 1 132 ? -2.699 11.320 2.518 1.00 49.97 132 GLN A N 1
ATOM 1030 C CA . GLN A 1 132 ? -2.511 12.702 2.971 1.00 49.97 132 GLN A CA 1
ATOM 1031 C C . GLN A 1 132 ? -3.764 13.337 3.583 1.00 49.97 132 GLN A C 1
ATOM 1033 O O . GLN A 1 132 ? -4.618 13.879 2.887 1.00 49.97 132 GLN A O 1
ATOM 1038 N N . GLN A 1 133 ? -3.805 13.408 4.919 1.00 54.19 133 GLN A N 1
ATOM 1039 C CA . GLN A 1 133 ? -4.589 14.467 5.546 1.00 54.19 133 GLN A C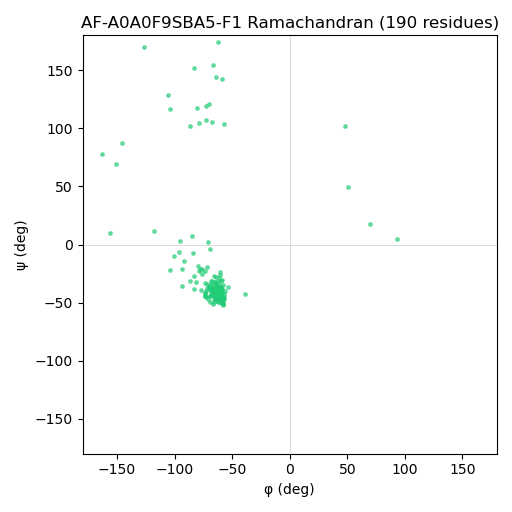A 1
ATOM 1040 C C . GLN A 1 133 ? -4.058 15.799 5.010 1.00 54.19 133 GLN A C 1
ATOM 1042 O O . GLN A 1 133 ? -2.955 16.234 5.341 1.00 54.19 133 GLN A O 1
ATOM 1047 N N . THR A 1 134 ? -4.807 16.406 4.096 1.00 49.44 134 THR A N 1
ATOM 1048 C CA . THR A 1 134 ? -4.528 17.747 3.597 1.00 49.44 134 THR A CA 1
ATOM 1049 C C . THR A 1 134 ? -4.539 18.699 4.790 1.00 49.44 134 THR A C 1
ATOM 1051 O O . THR A 1 134 ? -5.383 18.539 5.669 1.00 49.44 134 THR A O 1
ATOM 1054 N N . ALA A 1 135 ? -3.649 19.695 4.823 1.00 53.81 135 ALA A N 1
ATOM 1055 C CA . ALA A 1 135 ? -3.637 20.742 5.853 1.00 53.81 135 ALA A CA 1
ATOM 1056 C C . ALA A 1 135 ? -5.042 21.246 6.289 1.00 53.81 135 ALA A C 1
ATOM 1058 O O . ALA A 1 135 ? -5.264 21.320 7.497 1.00 53.81 135 ALA A O 1
ATOM 1059 N N . PRO A 1 136 ? -6.024 21.476 5.384 1.00 55.53 136 PRO A N 1
ATOM 1060 C CA . PRO A 1 136 ? -7.388 21.854 5.783 1.00 55.53 136 PRO A CA 1
ATO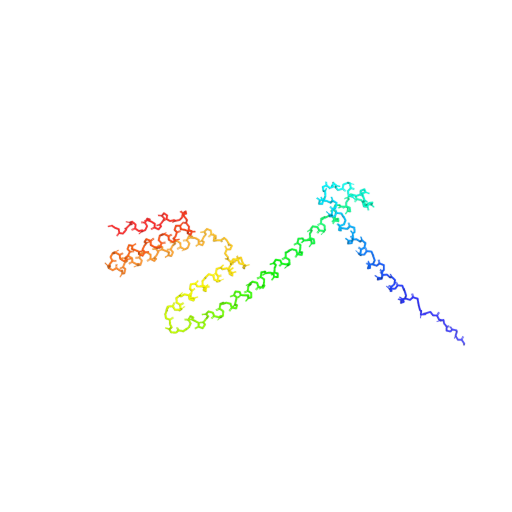M 1061 C C . PRO A 1 136 ? -8.142 20.806 6.623 1.00 55.53 136 PRO A C 1
ATOM 1063 O O . PRO A 1 136 ? -8.924 21.173 7.491 1.00 55.53 136 PRO A O 1
ATOM 1066 N N . ALA A 1 137 ? -7.895 19.507 6.424 1.00 63.03 137 ALA A N 1
ATOM 1067 C CA . ALA A 1 137 ? -8.528 18.448 7.217 1.00 63.03 137 ALA A CA 1
ATOM 1068 C C . ALA A 1 137 ? -7.973 18.403 8.650 1.00 63.03 137 ALA A C 1
ATOM 1070 O O . ALA A 1 137 ? -8.703 18.127 9.595 1.00 63.03 137 ALA A O 1
ATOM 1071 N N . ILE A 1 138 ? -6.685 18.715 8.823 1.00 63.25 138 ILE A N 1
ATOM 1072 C CA . ILE A 1 138 ? -6.050 18.800 10.144 1.00 63.25 138 ILE A CA 1
ATOM 1073 C C . ILE A 1 138 ? -6.602 19.996 10.928 1.00 63.25 138 ILE A C 1
ATOM 1075 O O . ILE A 1 138 ? -6.890 19.871 12.116 1.00 63.25 138 ILE A O 1
ATOM 1079 N N . GLU A 1 139 ? -6.780 21.140 10.267 1.00 66.06 139 GLU A N 1
ATOM 1080 C CA . GLU A 1 139 ? -7.331 22.356 10.872 1.00 66.06 139 GLU A CA 1
ATOM 1081 C C . GLU A 1 139 ? -8.782 22.167 11.337 1.00 66.06 139 GLU A C 1
ATOM 1083 O O . GLU A 1 139 ? -9.142 22.577 12.440 1.00 66.06 139 GLU A O 1
ATOM 1088 N N . GLU A 1 140 ? -9.597 21.460 10.551 1.00 72.62 140 GLU A N 1
ATOM 1089 C CA . GLU A 1 140 ? -10.965 21.109 10.934 1.00 72.62 140 GLU A CA 1
ATOM 1090 C C . GLU A 1 140 ? -11.013 20.147 12.132 1.00 72.62 140 GLU A C 1
ATOM 1092 O O . GLU A 1 140 ? -11.782 20.374 13.067 1.00 72.62 140 GLU A O 1
ATOM 1097 N N . ILE A 1 141 ? -10.141 19.131 12.171 1.00 70.25 141 ILE A N 1
ATOM 1098 C CA . ILE A 1 141 ? -10.034 18.219 13.323 1.00 70.25 141 ILE A CA 1
ATOM 1099 C C . ILE A 1 141 ? -9.611 18.983 14.586 1.00 70.25 141 ILE A C 1
ATOM 1101 O O . ILE A 1 141 ? -10.151 18.733 15.665 1.00 70.25 141 ILE A O 1
ATOM 1105 N N . LEU A 1 142 ? -8.663 19.918 14.471 1.00 70.94 142 LEU A N 1
ATOM 1106 C CA . LEU A 1 142 ? -8.228 20.758 15.591 1.00 70.94 142 LEU A CA 1
ATOM 1107 C C . LEU A 1 142 ? -9.363 21.656 16.088 1.00 70.94 142 LEU A C 1
ATOM 1109 O O . LEU A 1 142 ? -9.569 21.733 17.295 1.00 70.94 142 LEU A O 1
ATOM 1113 N N . ARG A 1 143 ? -10.137 22.272 15.183 1.00 75.19 143 ARG A N 1
ATOM 1114 C CA . ARG A 1 143 ? -11.310 23.088 15.536 1.00 75.19 143 ARG A CA 1
ATOM 1115 C C . ARG A 1 143 ? -12.330 22.280 16.338 1.00 75.19 143 ARG A C 1
ATOM 1117 O O . ARG A 1 143 ? -12.704 22.692 17.432 1.00 75.19 143 ARG A O 1
ATOM 1124 N N . THR A 1 144 ? -12.714 21.103 15.845 1.00 75.50 144 THR A N 1
ATOM 1125 C CA . THR A 1 144 ? -13.670 20.230 16.543 1.00 75.50 144 THR A CA 1
ATOM 1126 C C . THR A 1 144 ? -13.122 19.726 17.880 1.00 75.50 144 THR A C 1
ATOM 1128 O O . THR A 1 144 ? -13.860 19.645 18.858 1.00 75.50 144 THR A O 1
ATOM 1131 N N . ALA A 1 145 ? -11.825 19.415 17.969 1.00 71.44 145 ALA A N 1
ATOM 1132 C CA . ALA A 1 145 ? -11.204 19.034 19.237 1.00 71.44 145 ALA A CA 1
ATOM 1133 C C . ALA A 1 145 ? -11.242 20.180 20.268 1.00 71.44 145 ALA A C 1
ATOM 1135 O O . ALA A 1 145 ? -11.518 19.922 21.438 1.00 71.44 145 ALA A O 1
ATOM 1136 N N . THR A 1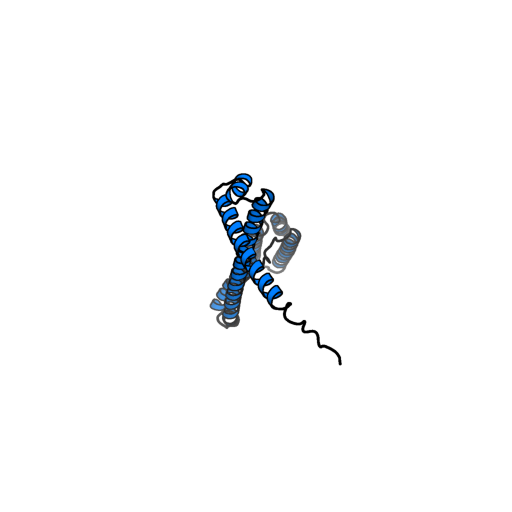 146 ? -11.031 21.430 19.841 1.00 75.12 146 THR A N 1
ATOM 1137 C CA . THR A 1 146 ? -11.139 22.620 20.702 1.00 75.12 146 THR A CA 1
ATOM 1138 C C . THR A 1 146 ? -12.569 22.824 21.203 1.00 75.12 146 THR A C 1
ATOM 1140 O O . THR A 1 146 ? -12.773 23.067 22.390 1.00 75.12 146 THR A O 1
ATOM 1143 N N . GLU A 1 147 ? -13.565 22.668 20.326 1.00 74.88 147 GLU A N 1
ATOM 1144 C CA . GLU A 1 147 ? -14.987 22.749 20.692 1.00 74.88 147 GLU A CA 1
ATOM 1145 C C . GLU A 1 147 ? -15.355 21.694 21.745 1.00 74.88 147 GLU A C 1
ATOM 1147 O O . GLU A 1 147 ? -16.004 22.009 22.739 1.00 74.88 147 GLU A O 1
ATOM 1152 N N . ILE A 1 148 ? -14.879 20.455 21.581 1.00 73.12 148 ILE A N 1
ATOM 1153 C CA . ILE A 1 148 ? -15.106 19.369 22.545 1.00 73.12 148 ILE A CA 1
ATOM 1154 C C . ILE A 1 148 ? -14.470 19.684 23.903 1.00 73.12 148 ILE A C 1
ATOM 1156 O O . ILE A 1 148 ? -15.109 19.469 24.931 1.00 73.12 148 ILE A O 1
ATOM 1160 N N . VAL A 1 149 ? -13.234 20.193 23.927 1.00 73.25 149 VAL A N 1
ATOM 1161 C CA . VAL A 1 149 ? -12.565 20.596 25.177 1.00 73.25 149 VAL A CA 1
ATOM 1162 C C . VAL A 1 149 ? -13.383 21.663 25.901 1.00 73.25 149 VAL A C 1
ATOM 1164 O O . VAL A 1 149 ? -13.627 21.524 27.098 1.00 73.25 149 VAL A O 1
ATOM 1167 N N . HIS A 1 150 ? -13.873 22.666 25.172 1.00 74.31 150 HIS A N 1
ATOM 1168 C CA . HIS A 1 150 ? -14.683 23.730 25.754 1.00 74.31 150 HIS A CA 1
ATOM 1169 C C . HIS A 1 150 ? -16.012 23.212 26.327 1.00 74.31 150 HIS A C 1
ATOM 1171 O O . HIS A 1 150 ? -16.382 23.561 27.447 1.00 74.31 150 HIS A O 1
ATOM 1177 N N . ILE A 1 151 ? -16.697 22.321 25.601 1.00 72.25 151 ILE A N 1
ATOM 1178 C CA . ILE A 1 151 ? -17.935 21.679 26.068 1.00 72.25 151 ILE A CA 1
ATOM 1179 C C . ILE A 1 151 ? -17.676 20.911 27.370 1.00 72.25 151 ILE A C 1
ATOM 1181 O O . ILE A 1 151 ? -18.370 21.131 28.361 1.00 72.25 151 ILE A O 1
ATOM 1185 N N . ILE A 1 152 ? -16.625 20.084 27.405 1.00 67.81 152 ILE A N 1
ATOM 1186 C CA . ILE A 1 152 ? -16.248 19.285 28.580 1.00 67.81 152 ILE A CA 1
ATOM 1187 C C . ILE A 1 152 ? -15.958 20.176 29.793 1.00 67.81 152 ILE A C 1
ATOM 1189 O O . ILE A 1 152 ? -16.438 19.875 30.884 1.00 67.81 152 ILE A O 1
ATOM 1193 N N . GLN A 1 153 ? -15.213 21.270 29.605 1.00 72.94 153 GLN A N 1
ATOM 1194 C CA . GLN A 1 153 ? -14.924 22.240 30.668 1.00 72.94 153 GLN A CA 1
ATOM 1195 C C . GLN A 1 153 ? -16.196 22.918 31.201 1.00 72.94 153 GLN A C 1
ATOM 1197 O O . GLN A 1 153 ? -16.272 23.218 32.388 1.00 72.94 153 GLN A O 1
ATOM 1202 N N . SER A 1 154 ? -17.197 23.151 30.346 1.00 72.25 154 SER A N 1
ATOM 1203 C CA . SER A 1 154 ? -18.440 23.832 30.736 1.00 72.25 154 SER A CA 1
ATOM 1204 C C . SER A 1 154 ? -19.491 22.917 31.381 1.00 72.25 154 SER A C 1
ATOM 1206 O O . SER A 1 154 ? -20.307 23.386 32.174 1.00 72.25 154 SER A O 1
ATOM 1208 N N . GLU A 1 155 ? -19.482 21.619 31.061 1.00 76.62 155 GLU A N 1
ATOM 1209 C CA . GLU A 1 155 ? -20.540 20.677 31.459 1.00 76.62 155 GLU A CA 1
ATOM 1210 C C . GLU A 1 155 ? -20.146 19.745 32.616 1.00 76.62 155 GLU A C 1
ATOM 1212 O O . GLU A 1 155 ? -21.025 19.225 33.309 1.00 76.62 155 GLU A O 1
ATOM 1217 N N . ILE A 1 156 ? -18.850 19.524 32.864 1.00 74.31 156 ILE A N 1
ATOM 1218 C CA . ILE A 1 156 ? -18.379 18.608 33.912 1.00 74.31 156 ILE A CA 1
ATOM 1219 C C . ILE A 1 156 ? -17.872 19.398 35.124 1.00 74.31 156 ILE A C 1
ATOM 1221 O O . ILE A 1 156 ? -16.865 20.090 35.050 1.00 74.31 156 ILE A O 1
ATOM 1225 N N . GLN A 1 157 ? -18.534 19.237 36.277 1.00 73.31 157 GLN A N 1
ATOM 1226 C CA . GLN A 1 157 ? -18.153 19.927 37.523 1.00 73.31 157 GLN A CA 1
ATOM 1227 C C . GLN A 1 157 ? -16.919 19.337 38.228 1.00 73.31 157 GLN A C 1
ATOM 1229 O O . GLN A 1 157 ? -16.305 20.009 39.055 1.00 73.31 157 GLN A O 1
ATOM 1234 N N . ASP A 1 158 ? -16.563 18.078 37.950 1.00 79.00 158 ASP A N 1
ATOM 1235 C CA . ASP A 1 158 ? -15.378 17.442 38.534 1.00 79.00 158 ASP A CA 1
ATOM 1236 C C . ASP A 1 158 ? -14.131 17.736 37.692 1.00 79.00 158 ASP A C 1
ATOM 1238 O O . ASP A 1 158 ? -13.876 17.095 36.666 1.00 79.00 158 ASP A O 1
ATOM 1242 N N . GLN A 1 159 ? -13.324 18.678 38.178 1.00 75.19 159 GLN A N 1
ATOM 1243 C CA . GLN A 1 159 ? -12.114 19.134 37.501 1.00 75.19 159 GLN A CA 1
ATOM 1244 C C . GLN A 1 159 ? -11.098 18.009 37.251 1.00 75.19 159 GLN A C 1
ATOM 1246 O O . GLN A 1 159 ? -10.415 18.011 36.232 1.00 75.19 159 GLN A O 1
ATOM 1251 N N . ARG A 1 160 ? -11.031 16.985 38.114 1.00 76.75 160 ARG A N 1
ATOM 1252 C CA . ARG A 1 160 ? -10.075 15.876 37.933 1.00 76.75 160 ARG A CA 1
ATOM 1253 C C . ARG A 1 160 ? -10.416 15.030 36.711 1.00 76.75 160 ARG A C 1
ATOM 1255 O O . ARG A 1 160 ? -9.525 14.496 36.053 1.00 76.75 160 ARG A O 1
ATOM 1262 N N . ILE A 1 161 ? -11.710 14.885 36.427 1.00 70.19 161 ILE A N 1
ATOM 1263 C CA . ILE A 1 161 ? -12.206 14.156 35.259 1.00 70.19 161 ILE A CA 1
ATOM 1264 C C . ILE A 1 161 ? -11.971 14.986 33.994 1.00 70.19 161 ILE A C 1
ATOM 1266 O O . ILE A 1 161 ? -11.526 14.435 32.987 1.00 70.19 161 ILE A O 1
ATOM 1270 N N . VAL A 1 162 ? -12.209 16.299 34.061 1.00 68.88 162 VAL A N 1
ATOM 1271 C CA . VAL A 1 162 ? -11.936 17.244 32.966 1.00 68.88 162 VAL A CA 1
ATOM 1272 C C . VAL A 1 162 ? -10.461 17.192 32.565 1.00 68.88 162 VAL A C 1
ATOM 1274 O O . VAL A 1 162 ? -10.161 16.925 31.401 1.00 68.88 162 VAL A O 1
ATOM 1277 N N . ASP A 1 163 ? -9.547 17.327 33.526 1.00 73.50 163 ASP A N 1
ATOM 1278 C CA . ASP A 1 163 ? -8.103 17.335 33.276 1.00 73.50 163 ASP A CA 1
ATOM 1279 C C . ASP A 1 163 ? -7.628 16.020 32.632 1.00 73.50 163 ASP A C 1
ATOM 1281 O O . ASP A 1 163 ? -6.908 16.031 31.632 1.00 73.50 163 ASP A O 1
ATOM 1285 N N . ALA A 1 164 ? -8.106 14.871 33.130 1.00 72.38 164 ALA A N 1
ATOM 1286 C CA . ALA A 1 164 ? -7.755 13.558 32.585 1.00 72.38 164 ALA A CA 1
ATOM 1287 C C . ALA A 1 164 ? -8.258 13.351 31.143 1.00 72.38 164 ALA A C 1
ATOM 1289 O O . ALA A 1 164 ? -7.599 12.692 30.329 1.00 72.38 164 ALA A O 1
ATOM 1290 N N . ILE A 1 165 ? -9.433 13.892 30.802 1.00 70.12 165 ILE A N 1
ATOM 1291 C CA . ILE A 1 165 ? -9.975 13.811 29.441 1.00 70.12 165 ILE A CA 1
ATOM 1292 C C . ILE A 1 165 ? -9.204 14.750 28.506 1.00 70.12 165 ILE A C 1
ATOM 1294 O O . ILE A 1 165 ? -8.811 14.328 27.413 1.00 70.12 165 ILE A O 1
ATOM 1298 N N . ILE A 1 166 ? -8.926 15.980 28.946 1.00 73.94 166 ILE A N 1
ATOM 1299 C CA . ILE A 1 166 ? -8.148 16.968 28.192 1.00 73.94 166 ILE A CA 1
ATOM 1300 C C . ILE A 1 166 ? -6.741 16.445 27.894 1.00 73.94 166 ILE A C 1
ATOM 1302 O O . ILE A 1 166 ? -6.291 16.520 26.748 1.00 73.94 166 ILE A O 1
ATOM 1306 N N . GLU A 1 167 ? -6.058 15.853 28.873 1.00 78.94 167 GLU A N 1
ATOM 1307 C CA . GLU A 1 167 ? -4.717 15.287 28.692 1.00 78.94 167 GLU A CA 1
ATOM 1308 C C . GLU A 1 167 ? -4.718 14.170 27.637 1.00 78.94 167 GLU A C 1
ATOM 1310 O O . GLU A 1 167 ? -3.836 14.094 26.772 1.00 78.94 167 GLU A O 1
ATOM 1315 N N . ARG A 1 168 ? -5.758 13.327 27.642 1.00 80.19 168 ARG A N 1
ATOM 1316 C CA . ARG A 1 168 ? -5.908 12.219 26.692 1.00 80.19 168 ARG A CA 1
ATOM 1317 C C . ARG A 1 168 ? -6.214 12.702 25.273 1.00 80.19 168 ARG A C 1
ATOM 1319 O O . ARG A 1 168 ? -5.692 12.120 24.316 1.00 80.19 168 ARG A O 1
ATOM 1326 N N . ILE A 1 169 ? -7.026 13.753 25.130 1.00 74.00 169 ILE A N 1
ATOM 1327 C CA . ILE A 1 169 ? -7.312 14.415 23.847 1.00 74.00 169 ILE A CA 1
ATOM 1328 C C . ILE A 1 169 ? -6.039 15.080 23.317 1.00 74.00 169 ILE A C 1
ATOM 1330 O O . ILE A 1 169 ? -5.632 14.803 22.188 1.00 74.00 169 ILE A O 1
ATOM 1334 N N . THR A 1 170 ? -5.351 15.859 24.150 1.00 75.12 170 THR A N 1
ATOM 1335 C CA . THR A 1 170 ? -4.122 16.584 23.790 1.00 75.12 170 THR A CA 1
ATOM 1336 C C . THR A 1 170 ? -3.022 15.618 23.349 1.00 75.12 170 THR A C 1
ATOM 1338 O O . THR A 1 170 ? -2.507 15.730 22.238 1.00 75.12 170 THR A O 1
ATOM 1341 N N . SER A 1 171 ? -2.766 14.565 24.131 1.00 75.88 171 SER A N 1
ATOM 1342 C CA . SER A 1 171 ? -1.792 13.511 23.805 1.00 75.88 171 SER A CA 1
ATOM 1343 C C . SER A 1 171 ? -2.132 12.738 22.521 1.00 75.88 171 SER A C 1
ATOM 1345 O O . SER A 1 171 ? -1.266 12.155 21.861 1.00 75.88 171 SER A O 1
ATOM 1347 N N . ARG A 1 172 ? -3.416 12.628 22.159 1.00 76.12 172 ARG A N 1
ATOM 1348 C CA . ARG A 1 172 ? -3.833 12.020 20.885 1.00 76.12 172 ARG A CA 1
ATOM 1349 C C . ARG A 1 172 ? -3.616 12.984 19.719 1.00 76.12 172 ARG A C 1
ATOM 1351 O O . ARG A 1 172 ? -3.156 12.538 18.671 1.00 76.12 172 ARG A O 1
ATOM 1358 N N . MET A 1 173 ? -3.884 14.271 19.917 1.00 73.00 173 MET A N 1
ATOM 1359 C CA . MET A 1 173 ? -3.706 15.308 18.903 1.00 73.00 173 MET A CA 1
ATOM 1360 C C . MET A 1 173 ? -2.234 15.598 18.600 1.00 73.00 173 MET A C 1
ATOM 1362 O O . MET A 1 173 ? -1.889 15.722 17.430 1.00 73.00 173 MET A O 1
ATOM 1366 N N . GLU A 1 174 ? -1.341 15.559 19.592 1.00 72.94 174 GLU A N 1
ATOM 1367 C CA . GLU A 1 174 ? 0.113 15.675 19.374 1.00 72.94 174 GLU A CA 1
ATOM 1368 C C . GLU A 1 174 ? 0.671 14.602 18.436 1.00 72.94 174 GLU A C 1
ATOM 1370 O O . GLU A 1 174 ? 1.573 14.865 17.643 1.00 72.94 174 GLU A O 1
ATOM 1375 N N . ARG A 1 175 ? 0.105 13.392 18.488 1.00 71.75 175 ARG A N 1
ATOM 1376 C CA . ARG A 1 175 ? 0.495 12.284 17.606 1.00 71.75 175 ARG A CA 1
ATOM 1377 C C . ARG A 1 175 ? -0.058 12.415 16.188 1.00 71.75 175 ARG A C 1
ATOM 1379 O O . ARG A 1 175 ? 0.521 11.842 15.272 1.00 71.75 175 ARG A O 1
ATOM 1386 N N . LEU A 1 176 ? -1.176 13.120 16.013 1.00 66.81 176 LEU A N 1
ATOM 1387 C CA . LEU A 1 176 ? -1.856 13.277 14.724 1.00 66.81 176 LEU A CA 1
ATOM 1388 C C . LEU A 1 176 ? -1.424 14.551 13.984 1.00 66.81 176 LEU A C 1
ATOM 1390 O O . LEU A 1 176 ? -1.321 14.534 12.761 1.00 66.81 176 LEU A O 1
ATOM 1394 N N . ALA A 1 177 ? -1.158 15.637 14.711 1.00 66.38 177 ALA A N 1
ATOM 1395 C CA . ALA A 1 177 ? -0.903 16.963 14.155 1.00 66.38 177 ALA A CA 1
ATOM 1396 C C . ALA A 1 177 ? 0.027 17.801 15.064 1.00 66.38 177 ALA A C 1
ATOM 1398 O O . ALA A 1 177 ? -0.410 18.797 15.645 1.00 66.38 177 ALA A O 1
ATOM 1399 N N . PRO A 1 178 ? 1.323 17.445 15.175 1.00 66.06 178 PRO A N 1
ATOM 1400 C CA . PRO A 1 178 ? 2.256 18.069 16.122 1.00 66.06 178 PRO A CA 1
ATOM 1401 C C . PRO A 1 178 ? 2.457 19.581 15.915 1.00 66.06 178 PRO A C 1
ATOM 1403 O O . PRO A 1 178 ? 2.812 20.291 16.852 1.00 66.06 178 PRO A O 1
ATOM 1406 N N . SER A 1 179 ? 2.217 20.099 14.706 1.00 62.00 179 SER A N 1
ATOM 1407 C CA . SER A 1 179 ? 2.292 21.533 14.393 1.00 62.00 179 SER A CA 1
ATOM 1408 C C . SER A 1 179 ? 1.068 22.341 14.853 1.00 62.00 179 SER A C 1
ATOM 1410 O O . SER A 1 179 ? 1.183 23.554 15.013 1.00 62.00 179 SER A O 1
ATOM 1412 N N . GLY A 1 180 ? -0.083 21.697 15.083 1.00 58.66 180 GLY A N 1
ATOM 1413 C CA . GLY A 1 180 ? -1.349 22.350 15.442 1.00 58.66 180 GLY A CA 1
ATOM 1414 C C . GLY A 1 180 ? -1.707 22.301 16.930 1.00 58.66 180 GLY A C 1
ATOM 1415 O O . GLY A 1 180 ? -2.605 23.016 17.373 1.00 58.66 180 GLY A O 1
ATOM 1416 N N . THR A 1 181 ? -0.982 21.514 17.731 1.00 63.56 181 THR A N 1
ATOM 1417 C CA . THR A 1 181 ? -1.267 21.311 19.162 1.00 63.56 181 THR A CA 1
ATOM 1418 C C . THR A 1 181 ? -1.215 22.597 19.993 1.00 63.56 181 THR A C 1
ATOM 1420 O O . THR A 1 181 ? -1.903 22.703 21.004 1.00 63.56 181 THR A O 1
ATOM 1423 N N . ARG A 1 182 ? -0.450 23.610 19.562 1.00 66.81 182 ARG A N 1
ATOM 1424 C CA . ARG A 1 182 ? -0.340 24.893 20.282 1.00 66.81 182 ARG A CA 1
ATOM 1425 C 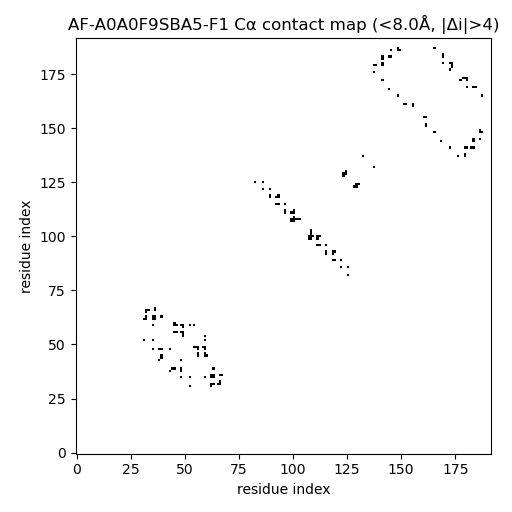C . ARG A 1 182 ? -1.684 25.610 20.443 1.00 66.81 182 ARG A C 1
ATOM 1427 O O . ARG A 1 182 ? -1.883 26.280 21.447 1.00 66.81 182 ARG A O 1
ATOM 1434 N N . VAL A 1 183 ? -2.602 25.445 19.487 1.00 64.25 183 VAL A N 1
ATOM 1435 C CA . VAL A 1 183 ? -3.942 26.057 19.532 1.00 64.25 183 VAL A CA 1
ATOM 1436 C C . VAL A 1 183 ? -4.825 25.365 20.574 1.00 64.25 183 VAL A C 1
ATOM 1438 O O . VAL A 1 183 ? -5.516 26.034 21.335 1.00 64.25 183 VAL A O 1
ATOM 1441 N N . LEU A 1 184 ? -4.741 24.034 20.668 1.00 64.12 184 LEU A N 1
ATOM 1442 C CA . LEU A 1 184 ? -5.446 23.259 21.693 1.00 64.12 184 LEU A CA 1
ATOM 1443 C C . LEU A 1 184 ? -4.902 23.544 23.095 1.00 64.12 184 LEU A C 1
ATOM 1445 O O . LEU A 1 184 ? -5.680 23.741 24.018 1.00 64.12 184 LEU A O 1
ATOM 1449 N N . GLN A 1 185 ? -3.577 23.618 23.254 1.00 68.44 185 GLN A N 1
ATOM 1450 C CA . GLN A 1 185 ? -2.957 23.958 24.539 1.00 68.44 185 GLN A CA 1
ATOM 1451 C C . GLN A 1 185 ? -3.351 25.365 25.014 1.00 68.44 185 GLN A C 1
ATOM 1453 O O . GLN A 1 185 ? -3.602 25.546 26.199 1.00 68.44 185 GLN A O 1
ATOM 1458 N N . ALA A 1 186 ? -3.469 26.344 24.108 1.00 66.38 186 ALA A N 1
ATOM 1459 C CA . ALA A 1 186 ? -3.942 27.685 24.454 1.00 66.38 186 ALA A CA 1
ATOM 1460 C C . ALA A 1 186 ? -5.406 27.685 24.936 1.00 66.38 186 ALA A C 1
ATOM 1462 O O . ALA A 1 186 ? -5.709 28.295 25.955 1.00 66.38 186 ALA A O 1
ATOM 1463 N N . ALA A 1 187 ? -6.291 26.935 24.270 1.00 61.97 187 ALA A N 1
ATOM 1464 C CA . ALA A 1 187 ? -7.698 26.816 24.667 1.00 61.97 187 ALA A CA 1
ATOM 1465 C C . ALA A 1 187 ? -7.899 26.117 26.026 1.00 61.97 187 ALA A C 1
ATOM 1467 O O . ALA A 1 187 ? -8.881 26.370 26.718 1.00 61.97 187 ALA A O 1
ATOM 1468 N N . VAL A 1 188 ? -6.964 25.249 26.419 1.00 64.69 188 VAL A N 1
ATOM 1469 C CA . VAL A 1 188 ? -6.946 24.614 27.746 1.00 64.69 188 VAL A CA 1
ATOM 1470 C C . VAL A 1 188 ? -6.522 25.603 28.840 1.00 64.69 188 VAL A C 1
ATOM 1472 O O . VAL A 1 188 ? -7.012 25.497 29.960 1.00 64.69 188 VAL A O 1
ATOM 1475 N N . ILE A 1 189 ? -5.639 26.560 28.527 1.00 64.94 189 ILE A N 1
ATOM 1476 C CA . ILE A 1 189 ? -5.074 27.523 29.489 1.00 64.94 189 ILE A CA 1
ATOM 1477 C C . ILE A 1 189 ? -6.022 28.707 29.761 1.00 64.94 189 ILE A C 1
ATOM 1479 O O . ILE A 1 189 ? -6.049 29.193 30.885 1.00 64.94 189 ILE A O 1
ATOM 1483 N N . ASP A 1 190 ? -6.823 29.141 28.782 1.00 57.06 190 ASP A N 1
ATOM 1484 C CA . ASP A 1 190 ? -7.699 30.330 28.893 1.00 57.06 190 ASP A CA 1
ATOM 1485 C C . ASP A 1 190 ? -8.900 30.186 29.866 1.00 57.06 190 ASP A C 1
ATOM 1487 O O . ASP A 1 190 ? -9.623 31.157 30.081 1.00 57.06 190 ASP A O 1
ATOM 1491 N N . HIS A 1 191 ? -9.117 29.010 30.476 1.00 50.16 191 HIS A N 1
ATOM 1492 C CA . HIS A 1 191 ? -10.220 28.740 31.425 1.00 50.16 191 HIS A CA 1
ATOM 1493 C C . HIS A 1 191 ? -9.766 28.363 32.852 1.00 50.16 191 HIS A C 1
ATOM 1495 O O . HIS A 1 191 ? -10.588 27.889 33.639 1.00 50.16 191 HIS A O 1
ATOM 1501 N N . GLY A 1 192 ? -8.481 28.539 33.188 1.00 46.47 192 GLY A N 1
ATOM 1502 C CA . GLY A 1 192 ? -7.952 28.399 34.558 1.00 46.47 192 GLY A CA 1
ATOM 1503 C C . GLY A 1 192 ? -7.873 29.729 35.295 1.00 46.47 192 GLY A C 1
ATOM 1504 O O . GLY A 1 192 ? -8.179 29.743 36.508 1.00 46.47 192 GLY A O 1
#

pLDDT: mean 76.52, std 13.22, range [42.47, 97.38]

Organism: NCBI:txid412755

Solvent-accessible surface area (backbone atoms only — not comparable to full-atom values): 10889 Å² total; per-residue (Å²): 141,85,86,85,81,91,81,89,81,79,70,68,70,56,58,59,52,57,53,56,54,47,57,54,50,50,53,52,51,52,53,49,21,57,50,41,39,52,44,45,74,74,67,50,50,49,64,57,42,7,62,75,68,73,45,52,53,67,55,35,47,48,32,30,52,53,46,51,51,50,52,48,49,54,54,48,50,53,51,49,52,51,49,50,56,51,48,55,53,46,54,52,51,49,58,65,33,47,62,46,49,71,46,87,52,66,70,60,18,56,54,34,49,54,52,46,52,54,48,49,52,53,48,31,55,76,72,50,72,66,62,66,85,48,71,71,58,54,52,51,52,50,52,54,52,44,53,51,52,52,50,44,64,75,74,48,89,55,60,73,59,44,51,58,50,50,51,55,51,50,63,51,41,45,75,74,38,66,88,58,38,66,62,49,55,48,66,64,57,80,78,116

Foldseek 3Di:
DDDDDDDDDDPPVVVVVVVVVVVVVVVVLLVLLVQLLVVVVVPDDLVRSCVVSVHDSVSSVCSNVVSVVVVVVVVVVVLVVVLVVLLVVLVVLLVVLPVQCVDDDPVSNVVSVVVNVVSVVVNCVSVVVVPDPDPVNLVVVLVVLLVVLVVLLVPDPDVVVSVVVLVVSLVVNCVVPVPSSVVSVVSNVVSD

Radius of gyration: 33.73 Å; Cα contacts (8 Å, |Δi|>4): 96; chains: 1; bounding box: 51×52×116 Å

Secondary structure (DSSP, 8-state):
--PPP----SSHHHHHHHHHHHHHHHHHHHHHHHHHHHHHHTT--HHHHHHHTT--HHHHHHHHHHHHHHHHHHHHHHHHHHHHHHHHHHHHHHHHHHHHHHSS-HHHHHHHHHHHHHHHHHHHHHTTTTS---HHHHHHHHHHHHHHHHHHHHH---HHHHHHHHHHHHHHHHHH-TTTHHHHHHHHHTT-

Sequence (192 aa):
MPRKKKKAKRGRATRKRGIANRAGHDALVVERRSSALRLRIGGARYRQIATELNVSLDTAWHDVQDSIAETNALSTEHAEELRAVELERLDRYLRGLQDVIAGTNSTLKLRAIEIAVHVSARRAKLLGLDAQQTAPAIEEILRTATEIVHIIQSEIQDQRIVDAIIERITSRMERLAPSGTRVLQAAVIDHG